Protein AF-A0A7X9KLZ2-F1 (afdb_monomer_lite)

Secondary structure (DSSP, 8-state):
--------TTPPPHHHHHHHHHHHHTEEEEEEETTEEEEEEEETTEEEEEEEEE-----SSTTSS-------GGG-PEEEEEEEEEE---TT---EEEEEEE-TTSTT--TTS--TTTTEEEEEESHHHHHHH--HHHHHHHHT-SS-EEEEE-SSEEEEEEEEEE-TTSSSTHHHH-GGG--SSSPPPTTTHHHHHHHHHHHHHHHHHHHHT-

pLDDT: mean 78.81, std 19.25, range [30.98, 98.25]

Structure (mmCIF, N/CA/C/O backbone):
data_AF-A0A7X9KLZ2-F1
#
_entry.id   AF-A0A7X9KLZ2-F1
#
loop_
_atom_site.group_PDB
_atom_site.id
_atom_site.type_symbol
_atom_site.label_atom_id
_atom_site.label_alt_id
_atom_site.label_comp_id
_atom_site.label_asym_id
_atom_site.label_entity_id
_atom_site.label_seq_id
_atom_site.pdbx_PDB_ins_code
_atom_site.Cartn_x
_atom_site.Cartn_y
_atom_site.Cartn_z
_atom_site.occupancy
_atom_site.B_iso_or_equiv
_atom_site.auth_seq_id
_atom_site.auth_comp_id
_atom_site.auth_asym_id
_atom_site.auth_atom_id
_atom_site.pdbx_PDB_model_num
ATOM 1 N N . MET A 1 1 ? 20.178 7.809 -40.490 1.00 31.25 1 MET A N 1
ATOM 2 C CA . MET A 1 1 ? 21.011 7.207 -39.428 1.00 31.25 1 MET A CA 1
ATOM 3 C C . MET A 1 1 ? 20.278 7.396 -38.112 1.00 31.25 1 MET A C 1
ATOM 5 O O . MET A 1 1 ? 20.292 8.473 -37.532 1.00 31.25 1 MET A O 1
ATOM 9 N N . THR A 1 2 ? 19.491 6.392 -37.752 1.00 31.45 2 THR A N 1
ATOM 10 C CA . THR A 1 2 ? 18.581 6.370 -36.605 1.00 31.45 2 THR A CA 1
ATOM 11 C C . THR A 1 2 ? 19.418 6.047 -35.373 1.00 31.45 2 THR A C 1
ATOM 13 O O . THR A 1 2 ? 20.039 4.988 -35.336 1.00 31.45 2 THR A O 1
ATOM 16 N N . MET A 1 3 ? 19.513 6.960 -34.402 1.00 30.98 3 MET A N 1
ATOM 17 C CA . MET A 1 3 ? 20.180 6.648 -33.135 1.00 30.98 3 MET A CA 1
ATOM 18 C C . MET A 1 3 ? 19.409 5.517 -32.462 1.00 30.98 3 MET A C 1
ATOM 20 O O . MET A 1 3 ? 18.230 5.671 -32.138 1.00 30.98 3 MET A O 1
ATOM 24 N N . ALA A 1 4 ? 20.079 4.378 -32.319 1.00 31.98 4 ALA A N 1
ATOM 25 C CA . ALA A 1 4 ? 19.578 3.205 -31.638 1.00 31.98 4 ALA A CA 1
ATOM 26 C C . ALA A 1 4 ? 19.151 3.593 -30.216 1.00 31.98 4 ALA A C 1
ATOM 28 O O . ALA A 1 4 ? 19.946 4.134 -29.441 1.00 31.98 4 ALA A O 1
ATOM 29 N N . ARG A 1 5 ? 17.879 3.334 -29.889 1.00 38.47 5 ARG A N 1
ATOM 30 C CA . ARG A 1 5 ? 17.457 3.162 -28.500 1.00 38.47 5 ARG A CA 1
ATOM 31 C C . ARG A 1 5 ? 18.376 2.087 -27.926 1.00 38.47 5 ARG A C 1
ATOM 33 O O . ARG A 1 5 ? 18.514 1.035 -28.533 1.00 38.47 5 ARG A O 1
ATOM 40 N N . LYS A 1 6 ? 19.044 2.376 -26.811 1.00 38.81 6 LYS A N 1
ATOM 41 C CA . LYS A 1 6 ? 19.648 1.327 -25.992 1.00 38.81 6 LYS A CA 1
ATOM 42 C C . LYS A 1 6 ? 18.490 0.404 -25.625 1.00 38.81 6 LYS A C 1
ATOM 44 O O . LYS A 1 6 ? 17.540 0.874 -24.999 1.00 38.81 6 LYS A O 1
ATOM 49 N N . ASP A 1 7 ? 18.507 -0.814 -26.139 1.00 40.59 7 ASP A N 1
ATOM 50 C CA . ASP A 1 7 ? 17.478 -1.798 -25.858 1.00 40.59 7 ASP A CA 1
ATOM 51 C C . ASP A 1 7 ? 17.402 -1.984 -24.333 1.00 40.59 7 ASP A C 1
ATOM 53 O O . ASP A 1 7 ? 18.411 -2.189 -23.659 1.00 40.59 7 ASP A O 1
ATOM 57 N N . ASN A 1 8 ? 16.206 -1.772 -23.776 1.00 51.41 8 ASN A N 1
ATOM 58 C CA . ASN A 1 8 ? 15.886 -2.088 -22.388 1.00 51.41 8 ASN A CA 1
ATOM 59 C C . ASN A 1 8 ? 15.825 -3.614 -22.301 1.00 51.41 8 ASN A C 1
ATOM 61 O O . ASN A 1 8 ? 14.755 -4.189 -22.501 1.00 51.41 8 ASN A O 1
ATOM 65 N N . ASP A 1 9 ? 16.972 -4.260 -22.107 1.00 51.78 9 ASP A N 1
ATOM 66 C CA . ASP A 1 9 ? 17.118 -5.716 -22.069 1.00 51.78 9 ASP A CA 1
ATOM 67 C C . ASP A 1 9 ? 16.134 -6.359 -21.061 1.00 51.78 9 ASP A C 1
ATOM 69 O O . ASP A 1 9 ? 16.418 -6.477 -19.872 1.00 51.78 9 ASP A O 1
ATOM 73 N N . GLY A 1 10 ? 14.954 -6.778 -21.532 1.00 59.94 10 GLY A N 1
ATOM 74 C CA . GLY A 1 10 ? 14.018 -7.646 -20.805 1.00 59.94 10 GLY A CA 1
ATOM 75 C C . GLY A 1 10 ? 13.050 -6.996 -19.805 1.00 59.94 10 GLY A C 1
ATOM 76 O O . GLY A 1 10 ? 12.293 -7.727 -19.167 1.00 59.94 10 GLY A O 1
ATOM 77 N N . GLU A 1 11 ? 13.015 -5.670 -19.652 1.00 69.38 11 GLU A N 1
ATOM 78 C CA . GLU A 1 11 ? 12.070 -5.015 -18.729 1.00 69.38 11 GLU A CA 1
ATOM 79 C C . GLU A 1 11 ? 10.642 -4.952 -19.315 1.00 69.38 11 GLU A C 1
ATOM 81 O O . GLU A 1 11 ? 10.451 -4.400 -20.405 1.00 69.38 11 GLU A O 1
ATOM 86 N N . PRO A 1 12 ? 9.612 -5.478 -18.620 1.00 74.62 12 PRO A N 1
ATOM 87 C CA . PRO A 1 12 ? 8.239 -5.402 -19.099 1.00 74.62 12 PRO A CA 1
ATOM 88 C C . PRO A 1 12 ? 7.719 -3.963 -19.007 1.00 74.62 12 PRO A C 1
ATOM 90 O O . PRO A 1 12 ? 8.021 -3.225 -18.067 1.00 74.62 12 PRO A O 1
ATOM 93 N N . THR A 1 13 ? 6.869 -3.569 -19.954 1.00 76.94 13 THR A N 1
ATOM 94 C CA . THR A 1 13 ? 6.067 -2.344 -19.810 1.00 76.94 13 THR A CA 1
ATOM 95 C C . TH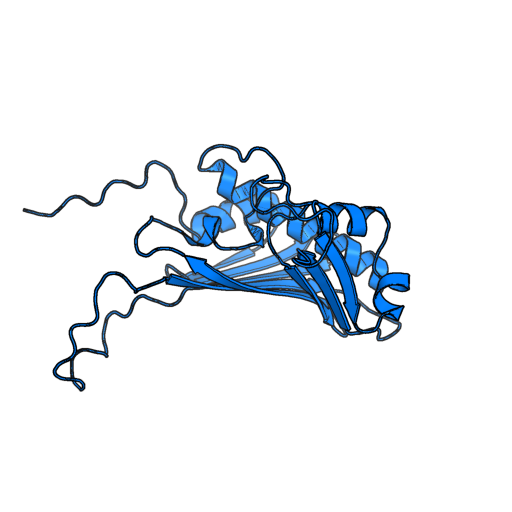R A 1 13 ? 5.166 -2.431 -18.577 1.00 76.94 13 THR A C 1
ATOM 97 O O . THR A 1 13 ? 4.866 -3.518 -18.080 1.00 76.94 13 THR A O 1
ATOM 100 N N . LEU A 1 14 ? 4.672 -1.282 -18.112 1.00 78.94 14 LEU A N 1
ATOM 101 C CA . LEU A 1 14 ? 3.737 -1.206 -16.992 1.00 78.94 14 LEU A CA 1
ATOM 102 C C . LEU A 1 14 ? 2.524 -2.135 -17.181 1.00 78.94 14 LEU A C 1
ATOM 104 O O . LEU A 1 14 ? 2.193 -2.918 -16.293 1.00 78.94 14 LEU A O 1
ATOM 108 N N . ALA A 1 15 ? 1.901 -2.076 -18.358 1.00 80.31 15 ALA A N 1
ATOM 109 C CA . ALA A 1 15 ? 0.754 -2.908 -18.696 1.00 80.31 15 ALA A CA 1
ATOM 110 C C . ALA A 1 15 ? 1.119 -4.399 -18.738 1.00 80.31 15 ALA A C 1
ATOM 112 O O . ALA A 1 15 ? 0.374 -5.219 -18.215 1.00 80.31 15 ALA A O 1
ATOM 113 N N . GLN A 1 16 ? 2.288 -4.765 -19.278 1.00 83.19 16 GLN A N 1
ATOM 114 C CA . GLN A 1 16 ? 2.755 -6.158 -19.290 1.00 83.19 16 GLN A CA 1
ATOM 115 C C . GLN A 1 16 ? 3.034 -6.692 -17.880 1.00 83.19 16 GLN A C 1
ATOM 117 O O . GLN A 1 16 ? 2.626 -7.809 -17.561 1.00 83.19 16 GLN A O 1
ATOM 122 N N . ALA A 1 17 ? 3.696 -5.905 -17.026 1.00 83.81 17 ALA A N 1
ATOM 123 C CA . ALA A 1 17 ? 3.949 -6.261 -15.632 1.00 83.81 17 ALA A CA 1
ATOM 124 C C . ALA A 1 17 ? 2.638 -6.531 -14.885 1.00 83.81 17 ALA A C 1
ATOM 126 O O . ALA A 1 17 ? 2.477 -7.575 -14.248 1.00 83.81 17 ALA A O 1
ATOM 127 N N . TRP A 1 18 ? 1.669 -5.628 -15.031 1.00 87.38 18 TRP A N 1
ATOM 128 C CA . TRP A 1 18 ? 0.374 -5.784 -14.388 1.00 87.38 18 TRP A CA 1
ATOM 129 C C . TRP A 1 18 ? -0.490 -6.864 -15.012 1.00 87.38 18 TRP A C 1
ATOM 131 O O . TRP A 1 18 ? -1.166 -7.551 -14.265 1.00 87.38 18 TRP A O 1
ATOM 141 N N . ALA A 1 19 ? -0.434 -7.101 -16.322 1.00 87.81 19 ALA A N 1
ATOM 142 C CA . ALA A 1 19 ? -1.117 -8.233 -16.946 1.00 87.81 19 ALA A CA 1
ATOM 143 C C . ALA A 1 19 ? -0.612 -9.573 -16.380 1.00 87.81 19 ALA A C 1
ATOM 145 O O . ALA A 1 19 ? -1.411 -10.459 -16.071 1.00 87.81 19 ALA A O 1
ATOM 146 N N . MET A 1 20 ? 0.704 -9.704 -16.164 1.00 87.31 20 MET A N 1
ATOM 147 C CA . MET A 1 20 ? 1.288 -10.876 -15.500 1.00 87.31 20 MET A CA 1
ATOM 148 C C . MET A 1 20 ? 0.837 -10.998 -14.037 1.00 87.31 20 MET A C 1
ATOM 150 O O . MET A 1 20 ? 0.477 -12.093 -13.599 1.00 87.31 20 MET A O 1
ATOM 154 N N . LEU A 1 21 ? 0.826 -9.892 -13.282 1.00 87.50 21 LEU A N 1
ATOM 155 C CA . LEU A 1 21 ? 0.303 -9.861 -11.909 1.00 87.50 21 LEU A CA 1
ATOM 156 C C . LEU A 1 21 ? -1.187 -10.195 -11.855 1.00 87.50 21 LEU A C 1
ATOM 158 O O . LEU A 1 21 ? -1.606 -10.964 -10.997 1.00 87.50 21 LEU A O 1
ATOM 162 N N . GLY A 1 22 ? -1.976 -9.666 -12.785 1.00 87.88 22 GLY A N 1
ATOM 163 C CA . GLY A 1 22 ? -3.413 -9.873 -12.863 1.00 87.88 22 GLY A CA 1
ATOM 164 C C . GLY A 1 22 ? -3.765 -11.334 -13.083 1.00 87.88 22 GLY A C 1
ATOM 165 O O . GLY A 1 22 ? -4.605 -11.861 -12.361 1.00 87.88 22 GLY A O 1
ATOM 166 N N . GLY A 1 23 ? -3.036 -12.034 -13.957 1.00 87.12 23 GLY A N 1
ATOM 167 C CA . GLY A 1 23 ? -3.187 -13.483 -14.116 1.00 87.12 23 GLY A CA 1
ATOM 168 C C . GLY A 1 23 ? -2.880 -14.285 -12.842 1.00 87.12 23 GLY A C 1
ATOM 169 O O . GLY A 1 23 ? -3.524 -15.300 -12.595 1.00 87.12 23 GLY A O 1
ATOM 170 N N . ARG A 1 24 ? -1.931 -13.830 -12.009 1.00 87.88 24 ARG A N 1
ATOM 171 C CA . ARG A 1 24 ? -1.564 -14.497 -10.742 1.00 87.88 24 ARG A CA 1
ATOM 172 C C . ARG A 1 24 ? -2.521 -14.184 -9.595 1.00 87.88 24 ARG A C 1
ATOM 174 O O . ARG A 1 24 ? -2.799 -15.058 -8.783 1.00 87.88 24 ARG A O 1
ATOM 181 N N . LEU A 1 25 ? -2.981 -12.939 -9.516 1.00 90.38 25 LEU A N 1
ATOM 182 C CA . LEU A 1 25 ? -3.793 -12.418 -8.415 1.00 90.38 25 LEU A CA 1
ATOM 183 C C . LEU A 1 25 ? -5.300 -12.442 -8.710 1.00 90.38 25 LEU A C 1
ATOM 185 O O . LEU A 1 25 ? -6.094 -12.125 -7.830 1.00 90.38 25 LEU A O 1
ATOM 189 N N . GLY A 1 26 ? -5.705 -12.785 -9.935 1.00 91.31 26 GLY A N 1
ATOM 190 C CA . GLY A 1 26 ? -7.100 -12.705 -10.370 1.00 91.31 26 GLY A CA 1
ATOM 191 C C . GLY A 1 26 ? -7.594 -11.268 -10.571 1.00 91.31 26 GLY A C 1
ATOM 192 O O . GLY A 1 26 ? -8.776 -10.997 -10.368 1.00 91.31 26 GLY A O 1
ATOM 193 N N . LEU A 1 27 ? -6.705 -10.339 -10.944 1.00 93.56 27 LEU A N 1
ATOM 194 C CA . LEU A 1 27 ? -7.069 -8.951 -11.247 1.00 93.56 27 LEU A CA 1
ATOM 195 C C . LEU A 1 27 ? -7.318 -8.772 -12.747 1.00 93.56 27 LEU A C 1
ATOM 197 O O . LEU A 1 27 ? -6.551 -9.247 -13.586 1.00 93.56 27 LEU A O 1
ATOM 201 N N . VAL A 1 28 ? -8.361 -8.018 -13.074 1.00 95.50 28 VAL A N 1
ATOM 202 C CA . VAL A 1 28 ? -8.615 -7.487 -14.413 1.00 95.50 28 VAL A CA 1
ATOM 203 C C . VAL A 1 28 ? -7.755 -6.247 -14.605 1.00 95.50 28 VAL A C 1
ATOM 205 O O . VAL A 1 28 ? -7.751 -5.360 -13.754 1.00 95.50 28 VAL A O 1
ATOM 208 N N . VAL A 1 29 ? -7.028 -6.180 -15.719 1.00 92.94 29 VAL A N 1
ATOM 209 C CA . VAL A 1 29 ? -6.097 -5.088 -16.026 1.00 92.94 29 VAL A CA 1
ATOM 210 C C . VAL A 1 29 ? -6.580 -4.334 -17.256 1.00 92.94 29 VAL A C 1
ATOM 212 O O . VAL A 1 29 ? -6.746 -4.911 -18.327 1.00 92.94 29 VAL A O 1
ATOM 215 N N . GLU A 1 30 ? -6.779 -3.035 -17.090 1.00 91.94 30 GLU A N 1
ATOM 216 C CA . GLU A 1 30 ? -7.147 -2.075 -18.121 1.00 91.94 30 GLU A CA 1
ATOM 217 C C . GLU A 1 30 ? -5.939 -1.185 -18.427 1.00 91.94 30 GLU A C 1
ATOM 219 O O . GLU A 1 30 ? -5.505 -0.382 -17.596 1.00 91.94 30 GLU A O 1
ATOM 224 N N . GLU A 1 31 ? -5.389 -1.304 -19.633 1.00 87.56 31 GLU A N 1
ATOM 225 C CA . GLU A 1 31 ? -4.404 -0.350 -20.137 1.00 87.56 31 GLU A CA 1
ATOM 226 C C . GLU A 1 31 ? -5.127 0.913 -20.629 1.00 87.56 31 GLU A C 1
ATOM 228 O O . GLU A 1 31 ? -5.965 0.853 -21.529 1.00 87.56 31 GLU A O 1
ATOM 233 N N . ARG A 1 32 ? -4.813 2.067 -20.030 1.00 82.44 32 ARG A N 1
ATOM 234 C CA . ARG A 1 32 ? -5.389 3.382 -20.380 1.00 82.44 32 ARG A CA 1
ATOM 235 C C . ARG A 1 32 ? -4.445 4.218 -21.250 1.00 82.44 32 ARG A C 1
ATOM 237 O O . ARG A 1 32 ? -4.840 5.239 -21.808 1.00 82.44 32 ARG A O 1
ATOM 244 N N . GLY A 1 33 ? -3.193 3.781 -21.367 1.00 77.19 33 GLY A N 1
ATOM 245 C CA . GLY A 1 33 ? -2.158 4.332 -22.230 1.00 77.19 33 GLY A CA 1
ATOM 246 C C . GLY A 1 33 ? -0.775 3.832 -21.813 1.00 77.19 33 GLY A C 1
ATOM 247 O O . GLY A 1 33 ? -0.621 3.175 -20.790 1.00 77.19 33 GLY A O 1
ATOM 248 N N . GLU A 1 34 ? 0.263 4.222 -22.554 1.00 76.25 34 GLU A N 1
ATOM 249 C CA . GLU A 1 34 ? 1.646 3.752 -22.329 1.00 76.25 34 GLU A CA 1
ATOM 250 C C . GLU A 1 34 ? 2.163 4.004 -20.894 1.00 76.25 34 GLU A C 1
ATOM 252 O O . GLU A 1 34 ? 3.035 3.293 -20.396 1.00 76.25 34 GLU A O 1
ATOM 257 N N . ARG A 1 35 ? 1.625 5.026 -20.215 1.00 79.19 35 ARG A N 1
ATOM 258 C CA . ARG A 1 35 ? 1.988 5.430 -18.847 1.00 79.19 35 ARG A CA 1
ATOM 259 C C . ARG A 1 35 ? 0.788 5.445 -17.899 1.00 79.19 35 ARG A C 1
ATOM 261 O O . ARG A 1 35 ? 0.843 6.128 -16.884 1.00 79.19 35 ARG A O 1
ATOM 268 N N . SER A 1 36 ? -0.303 4.761 -18.240 1.00 84.75 36 SER A N 1
ATOM 269 C CA . SER A 1 36 ? -1.496 4.719 -17.396 1.00 84.75 36 SER A CA 1
ATOM 270 C C . SER A 1 36 ? -2.156 3.348 -17.432 1.00 84.75 36 SER A C 1
ATOM 272 O O . SER A 1 36 ? -2.409 2.789 -18.502 1.00 84.75 36 SER A O 1
ATOM 274 N N . MET A 1 37 ? -2.453 2.803 -16.258 1.00 89.94 37 MET A N 1
ATOM 275 C CA . MET A 1 37 ? -3.186 1.549 -16.130 1.00 89.94 37 MET A CA 1
ATOM 276 C C . MET A 1 37 ? -4.092 1.559 -14.908 1.00 89.94 37 MET A C 1
ATOM 278 O O . MET A 1 37 ? -3.888 2.318 -13.958 1.00 89.94 37 MET A O 1
ATOM 282 N N . ARG A 1 38 ? -5.077 0.666 -14.942 1.00 91.44 38 ARG A N 1
ATOM 283 C CA . ARG A 1 38 ? -5.867 0.281 -13.782 1.00 91.44 38 ARG A CA 1
ATOM 284 C C . ARG A 1 38 ? -5.909 -1.232 -13.667 1.00 91.44 38 ARG A C 1
ATOM 286 O O . ARG A 1 38 ? -6.175 -1.909 -14.651 1.00 91.44 38 ARG A O 1
ATOM 293 N N . ALA A 1 39 ? -5.694 -1.766 -12.476 1.00 93.25 39 ALA A N 1
ATOM 294 C CA . ALA A 1 39 ? -6.019 -3.146 -12.147 1.00 93.25 39 ALA A CA 1
ATOM 295 C C . ALA A 1 39 ? -7.118 -3.176 -11.088 1.00 93.25 39 ALA A C 1
ATOM 297 O O . ALA A 1 39 ? -7.102 -2.372 -10.160 1.00 93.25 39 ALA A O 1
ATOM 298 N N . HIS A 1 40 ? -8.075 -4.087 -11.209 1.00 96.62 40 HIS A N 1
ATOM 299 C CA . HIS A 1 40 ? -9.120 -4.255 -10.207 1.00 96.62 40 HIS A CA 1
ATOM 300 C C . HIS A 1 40 ? -9.585 -5.707 -10.106 1.00 96.62 40 HIS A C 1
ATOM 302 O O . HIS A 1 40 ? -9.515 -6.467 -11.067 1.00 96.62 40 HIS A O 1
ATOM 308 N N . GLY A 1 41 ? -10.068 -6.107 -8.936 1.00 96.25 41 GLY A N 1
ATOM 309 C CA . GLY A 1 41 ? -10.574 -7.458 -8.710 1.00 96.25 41 GLY A CA 1
ATOM 310 C C . GLY A 1 41 ? -10.862 -7.717 -7.241 1.00 96.25 41 GLY A C 1
ATOM 311 O O . GLY A 1 41 ? -10.944 -6.780 -6.449 1.00 96.25 41 GLY A O 1
ATOM 312 N N . ASN A 1 42 ? -11.017 -8.990 -6.883 1.00 96.62 42 ASN A N 1
ATOM 313 C CA . ASN A 1 42 ? -11.256 -9.403 -5.504 1.00 96.62 42 ASN A CA 1
ATOM 314 C C . ASN A 1 42 ? -10.093 -10.253 -4.997 1.00 96.62 42 ASN A C 1
ATOM 316 O O . ASN A 1 42 ? -9.810 -11.307 -5.560 1.00 96.62 42 ASN A O 1
ATOM 320 N N . ILE A 1 43 ? -9.460 -9.825 -3.907 1.00 94.88 43 ILE A N 1
ATOM 321 C CA . ILE A 1 43 ? -8.381 -10.556 -3.233 1.00 94.88 43 ILE A CA 1
ATOM 322 C C . ILE A 1 43 ? -8.787 -10.721 -1.773 1.00 94.88 43 ILE A C 1
ATOM 324 O O . ILE A 1 43 ? -9.225 -9.764 -1.143 1.00 94.88 43 ILE A O 1
ATOM 328 N N . ARG A 1 44 ? -8.712 -11.950 -1.242 1.00 93.81 44 ARG A N 1
ATOM 329 C CA . ARG A 1 44 ? -9.157 -12.280 0.131 1.00 93.81 44 ARG A CA 1
ATOM 330 C C . ARG A 1 44 ? -10.595 -11.812 0.443 1.00 93.81 44 ARG A C 1
ATOM 332 O O . ARG A 1 44 ? -10.906 -11.445 1.567 1.00 93.81 44 ARG A O 1
ATOM 339 N N . GLY A 1 45 ? -11.476 -11.810 -0.562 1.00 93.69 45 GLY A N 1
ATOM 340 C CA . GLY A 1 45 ? -12.862 -11.337 -0.428 1.00 93.69 45 GLY A CA 1
ATOM 341 C C . GLY A 1 45 ? -13.029 -9.812 -0.407 1.00 93.69 45 GLY A C 1
ATOM 342 O O . GLY A 1 45 ? -14.144 -9.335 -0.216 1.00 93.69 45 GLY A O 1
ATOM 343 N N . ARG A 1 46 ? -11.954 -9.045 -0.626 1.00 95.69 46 ARG A N 1
ATOM 344 C CA . ARG A 1 46 ? -11.953 -7.579 -0.633 1.00 95.69 46 ARG A CA 1
ATOM 345 C C . ARG A 1 46 ? -11.793 -7.051 -2.048 1.00 95.69 46 ARG A C 1
ATOM 347 O O . ARG A 1 46 ? -10.974 -7.562 -2.812 1.00 95.69 46 ARG A O 1
ATOM 354 N N . VAL A 1 47 ? -12.534 -5.993 -2.369 1.00 96.88 47 VAL A N 1
ATOM 355 C CA . VAL A 1 47 ? -12.340 -5.254 -3.620 1.00 96.88 47 VAL A CA 1
ATOM 356 C C . VAL A 1 47 ? -10.978 -4.571 -3.562 1.00 96.88 47 VAL A C 1
ATOM 358 O O . VAL A 1 47 ? -10.720 -3.785 -2.652 1.00 96.88 47 VAL A O 1
ATOM 361 N N . VAL A 1 48 ? -10.121 -4.857 -4.535 1.00 97.25 48 VAL A N 1
ATOM 362 C CA . VAL A 1 48 ? -8.813 -4.224 -4.708 1.00 97.25 48 VAL A CA 1
ATOM 363 C C . VAL A 1 48 ? -8.836 -3.418 -5.994 1.00 97.25 48 VAL A C 1
ATOM 365 O O . VAL A 1 48 ? -9.298 -3.907 -7.024 1.00 97.25 48 VAL A O 1
ATOM 368 N N . THR A 1 49 ? -8.346 -2.183 -5.943 1.00 96.06 49 THR A N 1
ATOM 369 C CA . THR A 1 49 ? -8.100 -1.348 -7.123 1.00 96.06 49 THR A CA 1
ATOM 370 C C . THR A 1 49 ? -6.696 -0.770 -7.048 1.00 96.06 49 THR A C 1
ATOM 372 O O . THR A 1 49 ? -6.264 -0.311 -5.997 1.00 96.06 49 THR A O 1
ATOM 375 N N . VAL A 1 50 ? -5.992 -0.794 -8.172 1.00 93.31 50 VAL A N 1
ATOM 376 C CA . VAL A 1 50 ? -4.691 -0.163 -8.356 1.00 93.31 50 VAL A CA 1
ATOM 377 C C . VAL A 1 50 ? -4.787 0.740 -9.565 1.00 93.31 50 VAL A C 1
ATOM 379 O O . VAL A 1 50 ? -5.131 0.271 -10.645 1.00 93.31 50 VAL A O 1
ATOM 382 N N . GLU A 1 51 ? -4.488 2.017 -9.392 1.00 91.75 51 GLU A N 1
ATOM 383 C CA . GLU A 1 51 ? -4.429 2.996 -10.470 1.00 91.75 51 GLU A CA 1
ATOM 384 C C . GLU A 1 51 ? -3.045 3.618 -10.507 1.00 91.75 51 GLU A C 1
ATOM 386 O O . GLU A 1 51 ? -2.452 3.945 -9.477 1.00 91.75 51 GLU A O 1
ATOM 391 N N . ILE A 1 52 ? -2.501 3.715 -11.711 1.00 88.31 52 ILE A N 1
ATOM 392 C CA . ILE A 1 52 ? -1.136 4.157 -11.927 1.00 88.31 52 ILE A CA 1
ATOM 393 C C . ILE A 1 52 ? -1.131 5.102 -13.104 1.00 88.31 52 ILE A C 1
ATOM 395 O O . ILE A 1 52 ? -1.578 4.729 -14.187 1.00 88.31 52 ILE A O 1
ATOM 399 N N . GLU A 1 53 ? -0.562 6.286 -12.909 1.00 86.88 53 GLU A N 1
ATOM 400 C CA . GLU A 1 53 ? -0.482 7.315 -13.938 1.00 86.88 53 GLU A CA 1
ATOM 401 C C . GLU A 1 53 ? 0.881 8.007 -13.914 1.00 86.88 53 GLU A C 1
ATOM 403 O O . GLU A 1 53 ? 1.389 8.404 -12.869 1.00 86.88 53 GLU A O 1
ATOM 408 N N . GLY A 1 54 ? 1.509 8.147 -15.075 1.00 79.38 54 GLY A N 1
ATOM 409 C CA . GLY A 1 54 ? 2.746 8.896 -15.250 1.00 79.38 54 GLY A CA 1
ATOM 410 C C . GLY A 1 54 ? 2.519 10.150 -16.072 1.00 79.38 54 GLY A C 1
ATOM 411 O O . GLY A 1 54 ? 1.912 10.079 -17.141 1.00 79.38 54 GLY A O 1
ATOM 412 N N . ASP A 1 55 ? 3.116 11.268 -15.654 1.00 71.81 55 ASP A N 1
ATOM 413 C CA . ASP A 1 55 ? 3.141 12.484 -16.465 1.00 71.81 55 ASP A CA 1
ATOM 414 C C . ASP A 1 55 ? 3.810 12.168 -17.805 1.00 71.81 55 ASP A C 1
ATOM 416 O O . ASP A 1 55 ? 4.971 11.743 -17.872 1.00 71.81 55 ASP A O 1
ATOM 420 N N . ALA A 1 56 ? 3.084 12.381 -18.901 1.00 54.06 56 ALA A N 1
ATOM 421 C CA . ALA A 1 56 ? 3.684 12.341 -20.219 1.00 54.06 56 ALA A CA 1
ATOM 422 C C . ALA A 1 56 ? 4.728 13.464 -20.302 1.00 54.06 56 ALA A C 1
ATOM 424 O O . ALA A 1 56 ? 4.405 14.644 -20.145 1.00 54.06 56 ALA A O 1
ATOM 425 N N . VAL A 1 57 ? 5.988 13.126 -20.598 1.00 50.66 57 VAL A N 1
ATOM 426 C CA . VAL A 1 57 ? 6.974 14.134 -21.006 1.00 50.66 57 VAL A CA 1
ATOM 427 C C . VAL A 1 57 ? 6.448 14.751 -22.301 1.00 50.66 57 VAL A C 1
ATOM 429 O O . VAL A 1 57 ? 6.520 14.136 -23.363 1.00 50.66 57 VAL A O 1
ATOM 432 N N . GLY A 1 58 ? 5.847 15.936 -22.177 1.00 40.91 58 GLY A N 1
ATOM 433 C CA . GLY A 1 58 ? 4.974 16.535 -23.177 1.00 40.91 58 GLY A CA 1
ATOM 434 C C . GLY A 1 58 ? 5.459 16.383 -24.617 1.00 40.91 58 GLY A C 1
ATOM 435 O O . GLY A 1 58 ? 6.482 16.944 -25.016 1.00 40.91 58 GLY A O 1
ATOM 436 N N . LYS A 1 59 ? 4.659 15.690 -25.426 1.00 41.44 59 LYS A N 1
ATOM 437 C CA . LYS A 1 59 ? 4.597 15.918 -26.867 1.00 41.44 59 LYS A CA 1
ATOM 438 C C . LYS A 1 59 ? 3.338 16.740 -27.126 1.00 41.44 59 LYS A C 1
ATOM 440 O O . LYS A 1 59 ? 2.243 16.220 -26.981 1.00 41.44 59 LYS A O 1
ATOM 445 N N . GLY A 1 60 ? 3.488 18.012 -27.506 1.00 37.56 60 GLY A N 1
ATOM 446 C CA . GLY A 1 60 ? 2.476 18.629 -28.375 1.00 37.56 60 GLY A CA 1
ATOM 447 C C . GLY A 1 60 ? 2.061 20.083 -28.163 1.00 37.56 60 GLY A C 1
ATOM 448 O O . GLY A 1 60 ? 1.657 20.674 -29.152 1.00 37.56 60 GLY A O 1
ATOM 449 N N . PHE A 1 61 ? 2.175 20.705 -26.980 1.00 35.78 61 PHE A N 1
ATOM 450 C CA . PHE A 1 61 ? 1.578 22.053 -26.798 1.00 35.78 61 PHE A CA 1
ATOM 451 C C . PHE A 1 61 ? 2.525 23.162 -26.312 1.00 35.78 61 PHE A C 1
ATOM 453 O O . PHE A 1 61 ? 2.208 24.342 -26.403 1.00 35.78 61 PHE A O 1
ATOM 460 N N . ALA A 1 62 ? 3.742 22.821 -25.881 1.00 34.50 62 ALA A N 1
ATOM 461 C CA . ALA A 1 62 ? 4.706 23.798 -25.359 1.00 34.50 62 ALA A CA 1
ATOM 462 C C . ALA A 1 62 ? 5.574 24.488 -26.436 1.00 34.50 62 ALA A C 1
ATOM 464 O O . ALA A 1 62 ? 6.583 25.098 -26.095 1.00 34.50 62 ALA A O 1
ATOM 465 N N . ARG A 1 63 ? 5.238 24.381 -27.733 1.00 35.88 63 ARG A N 1
ATOM 466 C CA . ARG A 1 63 ? 6.073 24.945 -28.815 1.00 35.88 63 ARG A CA 1
ATOM 467 C C . ARG A 1 63 ? 5.526 26.217 -29.469 1.00 35.88 63 ARG A C 1
ATOM 469 O O . ARG A 1 63 ? 6.229 26.767 -30.305 1.00 35.88 63 ARG A O 1
ATOM 476 N N . PHE A 1 64 ? 4.337 26.706 -29.096 1.00 35.56 64 PHE A N 1
ATOM 477 C CA . PHE A 1 64 ? 3.748 27.869 -29.780 1.00 35.56 64 PHE A CA 1
ATOM 478 C C . PHE A 1 64 ? 3.666 29.171 -28.963 1.00 35.56 64 PHE A C 1
ATOM 480 O O . PHE A 1 64 ? 3.471 30.216 -29.568 1.00 35.56 64 PHE A O 1
ATOM 487 N N . LEU A 1 65 ? 3.856 29.173 -27.633 1.00 33.44 65 LEU A N 1
ATOM 488 C CA . LEU A 1 65 ? 3.608 30.395 -26.835 1.00 33.44 65 LEU A CA 1
ATOM 489 C C . LEU A 1 65 ? 4.737 30.910 -25.939 1.00 33.44 65 LEU A C 1
ATOM 491 O O . LEU A 1 65 ? 4.608 32.013 -25.422 1.00 33.44 65 LEU A O 1
ATOM 495 N N . PHE A 1 66 ? 5.861 30.210 -25.787 1.00 33.94 66 PHE A N 1
ATOM 496 C CA . PHE A 1 66 ? 6.951 30.723 -24.949 1.00 33.94 66 PHE A CA 1
ATOM 497 C C . PHE A 1 66 ? 8.284 30.659 -25.677 1.00 33.94 66 PHE A C 1
ATOM 499 O O . PHE A 1 66 ? 8.989 29.650 -25.690 1.00 33.94 66 PHE A O 1
ATOM 506 N N . GLY A 1 67 ? 8.598 31.784 -26.317 1.00 33.97 67 GLY A N 1
ATOM 507 C 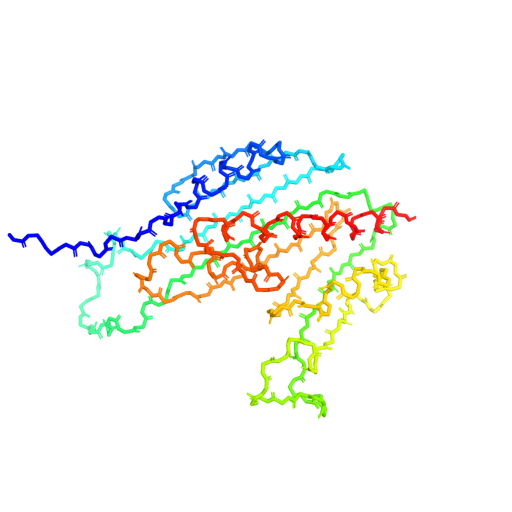CA . GLY A 1 67 ? 9.947 32.107 -26.731 1.00 33.97 67 GLY A CA 1
ATOM 508 C C . GLY A 1 67 ? 10.880 32.178 -25.523 1.00 33.97 67 GLY A C 1
ATOM 509 O O . GLY A 1 67 ? 10.518 32.664 -24.458 1.00 33.97 67 GLY A O 1
ATOM 510 N N . VAL A 1 68 ? 12.099 31.699 -25.754 1.00 41.81 68 VAL A N 1
ATOM 511 C CA . VAL A 1 68 ? 13.316 32.048 -25.016 1.00 41.81 68 VAL A CA 1
ATOM 512 C C . VAL A 1 68 ? 13.261 31.787 -23.507 1.00 41.81 68 VAL A C 1
ATOM 514 O O . VAL A 1 68 ? 13.272 32.690 -22.686 1.00 41.81 68 VAL A O 1
ATOM 517 N N . ASN A 1 69 ? 13.32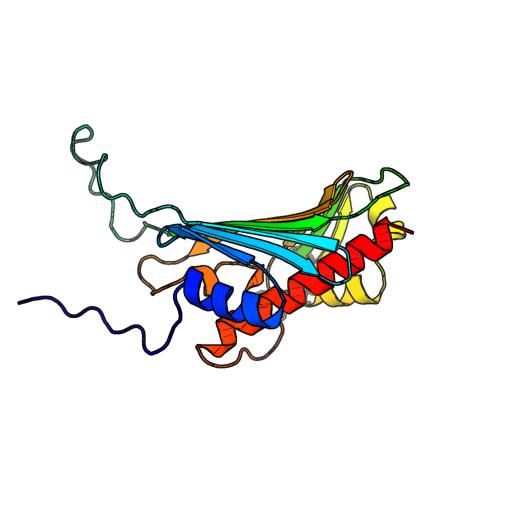6 30.511 -23.142 1.00 32.22 69 ASN A N 1
ATOM 518 C CA . ASN A 1 69 ? 14.253 30.080 -22.102 1.00 32.22 69 ASN A CA 1
ATOM 519 C C . ASN A 1 69 ? 14.696 28.660 -22.439 1.00 32.22 69 ASN A C 1
ATOM 521 O O . ASN A 1 69 ? 13.880 27.757 -22.613 1.00 32.22 69 ASN A O 1
ATOM 525 N N . THR A 1 70 ? 16.002 28.472 -22.583 1.00 36.50 70 THR A N 1
ATOM 526 C CA . THR A 1 70 ? 16.652 27.165 -22.653 1.00 36.50 70 THR A CA 1
ATOM 527 C C . THR A 1 70 ? 16.292 26.374 -21.399 1.00 36.50 70 THR A C 1
ATOM 529 O O . THR A 1 70 ? 16.972 26.461 -20.379 1.00 36.50 70 THR A O 1
ATOM 532 N N . ILE A 1 71 ? 15.200 25.608 -21.465 1.00 43.44 71 ILE A N 1
ATOM 533 C CA . ILE A 1 71 ? 14.876 24.585 -20.475 1.00 43.44 71 ILE A CA 1
ATOM 534 C C . ILE A 1 71 ? 16.001 23.563 -20.579 1.00 43.44 71 ILE A C 1
ATOM 536 O O . ILE A 1 71 ? 16.022 22.723 -21.478 1.00 43.44 71 ILE A O 1
ATOM 540 N N . SER A 1 72 ? 16.975 23.704 -19.683 1.00 37.50 72 SER A N 1
ATOM 541 C CA . SER A 1 72 ? 18.025 22.730 -19.429 1.00 37.50 72 SER A CA 1
ATOM 542 C C . SER A 1 72 ? 17.408 21.330 -19.423 1.00 37.50 72 SER A C 1
ATOM 544 O O . SER A 1 72 ? 16.587 20.991 -18.568 1.00 37.50 72 SER A O 1
ATOM 546 N N . SER A 1 73 ? 17.800 20.511 -20.398 1.00 46.59 73 SER A N 1
ATOM 547 C CA . SER A 1 73 ? 17.363 19.120 -20.551 1.00 46.59 73 SER A CA 1
ATOM 548 C C . SER A 1 73 ? 17.717 18.236 -19.346 1.00 46.59 73 SER A C 1
ATOM 550 O O . SER A 1 73 ? 17.233 17.111 -19.266 1.00 46.59 73 SER A O 1
ATOM 552 N N . ARG A 1 74 ? 18.512 18.739 -18.387 1.00 40.81 74 ARG A N 1
ATOM 553 C CA . ARG A 1 74 ? 18.952 18.023 -17.180 1.00 40.81 74 ARG A CA 1
ATOM 554 C C . ARG A 1 74 ? 17.908 17.916 -16.060 1.00 40.81 74 ARG A C 1
ATOM 556 O O . ARG A 1 74 ? 18.108 17.095 -15.176 1.00 40.81 74 ARG A O 1
ATOM 563 N N . ASN A 1 75 ? 16.799 18.666 -16.095 1.00 47.22 75 ASN A N 1
ATOM 564 C CA . ASN A 1 75 ? 15.823 18.707 -14.984 1.00 47.22 75 ASN A CA 1
ATOM 565 C C . ASN A 1 75 ? 14.429 18.127 -15.293 1.00 47.22 75 ASN A C 1
ATOM 567 O O . ASN A 1 75 ? 13.496 18.328 -14.517 1.00 47.22 75 ASN A O 1
ATOM 571 N N . ARG A 1 76 ? 14.246 17.388 -16.392 1.00 60.44 76 ARG A N 1
ATOM 572 C CA . ARG A 1 76 ? 12.951 16.753 -16.703 1.00 60.44 76 ARG A CA 1
ATOM 573 C C . ARG A 1 76 ? 12.741 15.467 -15.893 1.00 60.44 76 ARG A C 1
ATOM 575 O O . ARG A 1 76 ? 12.759 14.390 -16.466 1.00 60.44 76 ARG A O 1
ATOM 582 N N . ARG A 1 77 ? 12.571 15.553 -14.570 1.00 69.25 77 ARG A N 1
ATOM 583 C CA . ARG A 1 77 ? 12.160 14.378 -13.778 1.00 69.25 77 ARG A CA 1
ATOM 584 C C . ARG A 1 77 ? 10.795 13.883 -14.258 1.00 69.25 77 ARG A C 1
ATOM 586 O O . ARG A 1 77 ? 9.891 14.688 -14.476 1.00 69.25 77 ARG A O 1
ATOM 593 N N . GLU A 1 78 ? 10.662 12.577 -14.424 1.00 73.25 78 GLU A N 1
ATOM 594 C CA . GLU A 1 78 ? 9.386 11.934 -14.721 1.00 73.25 78 GLU A CA 1
ATOM 595 C C . GLU A 1 78 ? 8.584 11.817 -13.431 1.00 73.25 78 GLU A C 1
ATOM 597 O O . GLU A 1 78 ? 9.109 11.318 -12.438 1.00 73.25 78 GLU A O 1
ATOM 602 N N . LYS A 1 79 ? 7.334 12.282 -13.425 1.00 79.06 79 LYS A N 1
ATOM 603 C CA . LYS A 1 79 ? 6.451 12.153 -12.265 1.00 79.06 79 LYS A CA 1
ATOM 604 C C . LYS A 1 79 ? 5.501 10.990 -12.456 1.00 79.06 79 LYS A C 1
ATOM 606 O O . LYS A 1 79 ? 5.069 10.718 -13.578 1.00 79.06 79 LYS A O 1
ATOM 611 N N . TRP A 1 80 ? 5.178 10.345 -11.350 1.00 81.88 80 TRP A N 1
ATOM 612 C CA . TRP A 1 80 ? 4.252 9.237 -11.323 1.00 81.88 80 TRP A CA 1
ATOM 613 C C . TRP A 1 80 ? 3.355 9.301 -10.100 1.00 81.88 80 TRP A C 1
ATOM 615 O O . TRP A 1 80 ? 3.771 9.763 -9.040 1.00 81.88 80 TRP A O 1
ATOM 625 N N . HIS A 1 81 ? 2.140 8.811 -10.266 1.00 86.75 81 HIS A N 1
ATOM 626 C CA . HIS A 1 81 ? 1.091 8.737 -9.272 1.00 86.75 81 HIS A CA 1
ATOM 627 C C . HIS A 1 81 ? 0.607 7.295 -9.174 1.00 86.75 81 HIS A C 1
ATOM 629 O O . HIS A 1 81 ? 0.505 6.587 -10.175 1.00 86.75 81 HIS A O 1
ATOM 635 N N . THR A 1 82 ? 0.403 6.845 -7.944 1.00 88.12 82 THR A N 1
ATOM 636 C CA . THR A 1 82 ? 0.025 5.478 -7.600 1.00 88.12 82 THR A CA 1
ATOM 637 C C . THR A 1 82 ? -1.073 5.547 -6.569 1.00 88.12 82 THR A C 1
ATOM 639 O O . THR A 1 82 ? -0.858 6.127 -5.508 1.00 88.12 82 THR A O 1
ATOM 642 N N . VAL A 1 83 ? -2.194 4.900 -6.844 1.00 92.69 83 VAL A N 1
ATOM 643 C CA . VAL A 1 83 ? -3.267 4.720 -5.876 1.00 92.69 83 VAL A CA 1
ATOM 644 C C . VAL A 1 83 ? -3.526 3.229 -5.739 1.00 92.69 83 VAL A C 1
ATOM 646 O O . VAL A 1 83 ? -3.896 2.576 -6.709 1.00 92.69 83 VAL A O 1
ATOM 649 N N . LEU A 1 84 ? -3.316 2.675 -4.549 1.00 95.25 84 LEU A N 1
ATO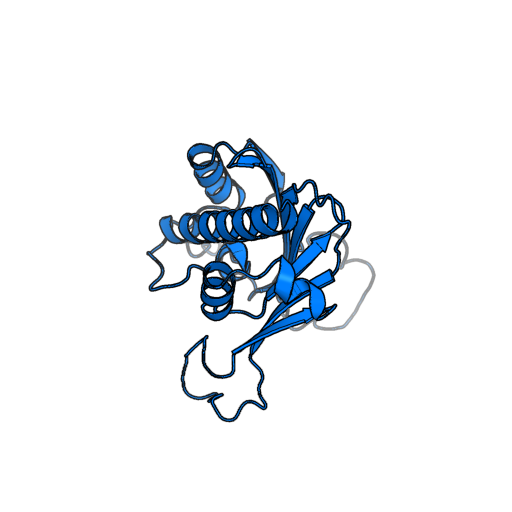M 650 C CA . LEU A 1 84 ? -3.709 1.307 -4.212 1.00 95.25 84 LEU A CA 1
ATOM 651 C C . LEU A 1 84 ? -4.796 1.381 -3.146 1.00 95.25 84 LEU A C 1
ATOM 653 O O . LEU A 1 84 ? -4.580 1.940 -2.076 1.00 95.25 84 LEU A O 1
ATOM 657 N N . THR A 1 85 ? -5.950 0.790 -3.428 1.00 97.50 85 THR A N 1
ATOM 658 C CA . THR A 1 85 ? -7.124 0.804 -2.559 1.00 97.50 85 THR A CA 1
ATOM 659 C C . THR A 1 85 ? -7.596 -0.619 -2.291 1.00 97.50 85 THR A C 1
ATOM 661 O O . THR A 1 85 ? -7.755 -1.408 -3.222 1.00 97.50 85 THR A O 1
ATOM 664 N N . VAL A 1 86 ? -7.863 -0.933 -1.024 1.00 98.25 86 VAL A N 1
ATOM 665 C CA . VAL A 1 86 ? -8.463 -2.194 -0.572 1.00 98.25 86 VAL A CA 1
ATOM 666 C C . VAL A 1 86 ? -9.726 -1.883 0.223 1.00 98.25 86 VAL A C 1
ATOM 668 O O . VAL A 1 86 ? -9.680 -1.109 1.173 1.00 98.25 86 VAL A O 1
ATOM 671 N N . GLY A 1 87 ? -10.856 -2.475 -0.157 1.00 97.12 87 GLY A N 1
ATOM 672 C CA . GLY A 1 87 ? -12.142 -2.251 0.502 1.00 97.12 87 GLY A CA 1
ATOM 673 C C . GLY A 1 87 ? -12.200 -2.810 1.928 1.00 97.12 87 GLY A C 1
ATOM 674 O O . GLY A 1 87 ? -11.693 -3.903 2.205 1.00 97.12 87 GLY A O 1
ATOM 675 N N . CYS A 1 88 ? -12.871 -2.080 2.816 1.00 95.50 88 CYS A N 1
ATOM 676 C CA . CYS A 1 88 ? -13.209 -2.502 4.175 1.00 95.50 88 CYS A CA 1
ATOM 677 C C . CYS A 1 88 ? -14.633 -2.063 4.553 1.00 95.50 88 CYS A C 1
ATOM 679 O O . CYS A 1 88 ? -15.214 -1.183 3.918 1.00 95.50 88 CYS A O 1
ATOM 681 N N . ALA A 1 89 ? -15.215 -2.717 5.555 1.00 94.88 89 ALA A N 1
ATOM 682 C CA . ALA A 1 89 ? -16.528 -2.385 6.097 1.00 94.88 89 ALA A CA 1
ATOM 683 C C . ALA A 1 89 ? -16.458 -1.253 7.134 1.00 94.88 89 ALA A C 1
ATOM 685 O O . ALA A 1 89 ? -17.396 -0.464 7.211 1.00 94.88 89 ALA A O 1
ATOM 686 N N . ASN A 1 90 ? -15.367 -1.186 7.913 1.00 93.94 90 ASN A N 1
ATOM 687 C CA . ASN A 1 90 ? -15.107 -0.171 8.944 1.00 93.94 90 ASN A CA 1
ATOM 688 C C . ASN A 1 90 ? -16.343 0.148 9.816 1.00 93.94 90 ASN A C 1
ATOM 690 O O . ASN A 1 90 ? -16.817 1.289 9.852 1.00 93.94 90 ASN A O 1
ATOM 694 N N . PRO A 1 91 ? -16.895 -0.847 10.538 1.00 94.19 91 PRO A N 1
ATOM 695 C CA . PRO A 1 91 ? -18.159 -0.698 11.264 1.00 94.19 91 PRO A CA 1
ATOM 696 C C . PRO A 1 91 ? -18.104 0.359 12.377 1.00 94.19 91 PRO A C 1
ATOM 698 O O . PRO A 1 91 ? -19.138 0.875 12.798 1.00 94.19 91 PRO A O 1
ATOM 701 N N . HIS A 1 92 ? -16.902 0.695 12.847 1.00 90.56 92 HIS A N 1
ATOM 702 C CA . HIS A 1 92 ? -16.670 1.675 13.907 1.00 90.56 92 HIS A CA 1
ATOM 703 C C . HIS A 1 92 ? -16.454 3.100 13.386 1.00 90.56 92 HIS A C 1
ATOM 705 O O . HIS A 1 92 ? -16.336 4.023 14.191 1.00 90.56 92 HIS A O 1
ATOM 711 N N . GLY A 1 93 ? -16.373 3.285 12.064 1.00 91.19 93 GLY A N 1
ATOM 712 C CA . GLY A 1 93 ? -16.171 4.586 11.429 1.00 91.19 93 GLY A CA 1
ATOM 713 C C . GLY A 1 93 ? -14.834 5.248 11.771 1.00 91.19 93 GLY A C 1
ATOM 714 O O . GLY A 1 93 ? -14.752 6.475 11.770 1.00 91.19 93 GLY A O 1
ATOM 715 N N . ILE A 1 94 ? -13.795 4.470 12.097 1.00 89.94 94 ILE A N 1
ATOM 716 C CA . ILE A 1 94 ? -12.486 5.033 12.436 1.00 89.94 94 ILE A CA 1
ATOM 717 C C . ILE A 1 94 ? -11.753 5.447 11.160 1.00 89.94 94 ILE A C 1
ATOM 719 O O . ILE A 1 94 ? -11.613 4.659 10.229 1.00 89.94 94 ILE A O 1
ATOM 723 N N . THR A 1 95 ? -11.287 6.690 11.096 1.00 95.12 95 THR A N 1
ATOM 724 C CA . THR A 1 95 ? -10.585 7.226 9.924 1.00 95.12 95 THR A CA 1
ATOM 725 C C . THR A 1 95 ? -9.338 7.974 10.343 1.00 95.12 95 THR A C 1
ATOM 727 O O . THR A 1 95 ? -9.291 8.529 11.440 1.00 95.12 95 THR A O 1
ATOM 730 N N . GLY A 1 96 ? -8.352 8.036 9.458 1.00 95.94 96 GLY A N 1
ATOM 731 C CA . GLY A 1 96 ? -7.105 8.734 9.725 1.00 95.94 96 GLY A CA 1
ATOM 732 C C . GLY A 1 96 ? -5.989 8.273 8.805 1.00 95.94 96 GLY A C 1
ATOM 733 O O . GLY A 1 96 ? -6.243 7.779 7.703 1.00 95.94 96 GLY A O 1
ATOM 734 N N . ALA A 1 97 ? -4.752 8.413 9.257 1.00 97.00 97 ALA A N 1
ATOM 735 C CA . ALA A 1 97 ? -3.586 7.950 8.527 1.00 97.00 97 ALA A CA 1
ATOM 736 C C . ALA A 1 97 ? -2.593 7.223 9.435 1.00 97.00 97 ALA A C 1
ATOM 738 O O . ALA A 1 97 ? -2.442 7.544 10.611 1.00 97.00 97 ALA A O 1
ATOM 739 N N . ILE A 1 98 ? -1.899 6.250 8.857 1.00 96.56 98 ILE A N 1
ATOM 740 C CA . ILE A 1 98 ? -0.757 5.551 9.433 1.00 96.56 98 ILE A CA 1
ATOM 741 C C . ILE A 1 98 ? 0.452 5.934 8.589 1.00 96.56 98 ILE A C 1
ATOM 743 O O . ILE A 1 98 ? 0.481 5.686 7.386 1.00 96.56 98 ILE A O 1
ATOM 747 N N . GLN A 1 99 ? 1.453 6.534 9.214 1.00 95.56 99 GLN A N 1
ATOM 748 C CA . GLN A 1 99 ? 2.693 6.934 8.570 1.00 95.56 99 GLN A CA 1
ATOM 749 C C . GLN A 1 99 ? 3.826 6.032 9.045 1.00 95.56 99 GLN A C 1
ATOM 751 O O . GLN A 1 99 ? 4.064 5.934 10.244 1.00 95.56 99 GLN A O 1
ATOM 756 N N . SER A 1 100 ? 4.552 5.420 8.113 1.00 93.50 100 SER A N 1
ATOM 757 C CA . SER A 1 100 ? 5.869 4.834 8.364 1.00 93.50 100 SER A CA 1
ATOM 758 C C . SER A 1 100 ? 6.909 5.729 7.714 1.00 93.50 100 SER A C 1
ATOM 760 O O . SER A 1 100 ? 6.959 5.808 6.487 1.00 93.50 100 SER A O 1
ATOM 762 N N . ALA A 1 101 ? 7.719 6.416 8.515 1.00 92.00 101 ALA A N 1
ATOM 763 C CA . ALA A 1 101 ? 8.714 7.345 7.994 1.00 92.00 101 ALA A CA 1
ATOM 764 C C . ALA A 1 101 ? 10.002 7.342 8.812 1.00 92.00 101 ALA A C 1
ATOM 766 O O . ALA A 1 101 ? 9.991 7.059 10.014 1.00 92.00 101 ALA A O 1
ATOM 767 N N . VAL A 1 102 ? 11.109 7.677 8.154 1.00 88.81 102 VAL A N 1
ATOM 768 C CA . VAL A 1 102 ? 12.387 7.925 8.823 1.00 88.81 102 VAL A CA 1
ATOM 769 C C . VAL A 1 102 ? 12.338 9.261 9.566 1.00 88.81 102 VAL A C 1
ATOM 771 O O . VAL A 1 102 ? 12.079 10.314 8.989 1.00 88.81 102 VAL A O 1
ATOM 774 N N . ASP A 1 103 ? 12.627 9.222 10.861 1.00 87.38 103 ASP A N 1
ATOM 775 C CA . ASP A 1 103 ? 12.846 10.387 11.703 1.00 87.38 103 ASP A CA 1
ATOM 776 C C . ASP A 1 103 ? 14.340 10.733 11.716 1.00 87.38 103 ASP A C 1
ATOM 778 O O . ASP A 1 103 ? 15.163 10.075 12.351 1.00 87.38 103 ASP A O 1
ATOM 782 N N . VAL A 1 104 ? 14.694 11.799 10.999 1.00 85.19 104 VAL A N 1
ATOM 783 C CA . VAL A 1 104 ? 16.076 12.298 10.895 1.00 85.19 104 VAL A CA 1
ATOM 784 C C . VAL A 1 104 ? 16.629 12.847 12.214 1.00 85.19 104 VAL A C 1
ATOM 786 O O . VAL A 1 104 ? 17.823 13.132 12.306 1.00 85.19 104 VAL A O 1
ATOM 789 N N . HIS A 1 105 ? 15.774 13.036 13.221 1.00 86.44 105 HIS A N 1
ATOM 790 C CA . HIS A 1 105 ? 16.168 13.457 14.561 1.00 86.44 105 HIS A CA 1
ATOM 791 C C . HIS A 1 105 ? 16.321 12.282 15.533 1.00 86.44 105 HIS A C 1
ATOM 793 O O . HIS A 1 105 ? 16.745 12.495 16.671 1.00 86.44 105 HIS A O 1
ATOM 799 N N . ASP A 1 106 ? 16.014 11.055 15.107 1.00 85.94 106 ASP A N 1
ATOM 800 C CA . ASP A 1 106 ? 16.222 9.862 15.918 1.00 85.94 106 ASP A CA 1
ATOM 801 C C . ASP A 1 106 ? 17.730 9.595 16.103 1.00 85.94 106 ASP A C 1
ATOM 803 O O . ASP A 1 106 ? 18.467 9.536 15.116 1.00 85.94 106 ASP A O 1
ATOM 807 N N . PRO A 1 107 ? 18.232 9.407 17.339 1.00 86.00 107 PRO A N 1
ATOM 808 C CA . PRO A 1 107 ? 19.645 9.111 17.583 1.00 86.00 107 PRO A CA 1
ATOM 809 C C . PRO A 1 107 ? 20.162 7.840 16.893 1.00 86.00 107 PRO A C 1
ATOM 811 O O . PRO A 1 107 ? 21.370 7.711 16.692 1.00 86.00 107 PRO A O 1
ATOM 814 N N . ALA A 1 108 ? 19.281 6.893 16.557 1.00 85.75 108 ALA A N 1
ATOM 815 C CA . ALA A 1 108 ? 19.633 5.687 15.812 1.00 85.75 108 ALA A CA 1
ATOM 816 C C . ALA A 1 108 ? 19.764 5.934 14.299 1.00 85.75 108 ALA A C 1
ATOM 818 O O . ALA A 1 108 ? 20.274 5.069 13.582 1.00 85.75 108 ALA A O 1
ATOM 819 N N . TRP A 1 109 ? 19.310 7.085 13.791 1.00 83.38 109 TRP A N 1
ATOM 820 C CA . TRP A 1 109 ? 19.430 7.426 12.380 1.00 83.38 109 TRP A CA 1
ATOM 821 C C . TRP A 1 109 ? 20.884 7.745 12.009 1.00 83.38 109 TRP A C 1
ATOM 823 O O . TRP A 1 109 ? 21.534 8.609 12.599 1.00 83.38 109 TRP A O 1
ATOM 833 N N . ASN A 1 110 ? 21.395 7.061 10.983 1.00 81.44 110 ASN A N 1
ATOM 834 C CA . ASN A 1 110 ? 22.741 7.272 10.462 1.00 81.44 110 ASN A CA 1
ATOM 835 C C . ASN A 1 110 ? 22.702 7.403 8.930 1.00 81.44 110 ASN A C 1
ATOM 837 O O . ASN A 1 110 ? 22.490 6.404 8.243 1.00 81.44 110 ASN A O 1
ATOM 841 N N . PRO A 1 111 ? 22.988 8.587 8.357 1.00 78.75 111 PRO A N 1
ATOM 842 C CA . PRO A 1 111 ? 22.929 8.797 6.909 1.00 78.75 111 PRO A CA 1
ATOM 843 C C . PRO A 1 111 ? 24.001 8.029 6.121 1.00 78.75 111 PRO A C 1
ATOM 845 O O . PRO A 1 111 ? 23.961 8.013 4.892 1.00 78.75 111 PRO A O 1
ATOM 848 N N . ARG A 1 112 ? 24.997 7.439 6.795 1.00 82.44 112 ARG A N 1
ATOM 849 C CA . ARG A 1 112 ? 26.085 6.678 6.159 1.00 82.44 112 ARG A CA 1
ATOM 850 C C . ARG A 1 112 ? 25.801 5.183 6.063 1.00 82.44 112 ARG A C 1
ATOM 852 O O . ARG A 1 112 ? 26.536 4.482 5.374 1.00 82.44 112 ARG A O 1
ATOM 859 N N . GLU A 1 113 ? 24.768 4.699 6.743 1.00 76.31 113 GLU A N 1
ATOM 860 C CA . GLU A 1 113 ? 24.412 3.286 6.791 1.00 76.31 113 GLU A CA 1
ATOM 861 C C . GLU A 1 113 ? 23.028 3.092 6.182 1.00 76.31 113 GLU A C 1
ATOM 863 O O . GLU A 1 113 ? 22.036 3.636 6.663 1.00 76.31 113 GLU A O 1
ATOM 868 N N . TYR A 1 114 ? 22.950 2.299 5.113 1.00 66.50 114 TYR A N 1
ATOM 869 C CA . TYR A 1 114 ? 21.665 1.941 4.530 1.00 66.50 114 TYR A CA 1
ATOM 870 C C . TYR A 1 114 ? 20.993 0.871 5.398 1.00 66.50 114 TYR A C 1
ATOM 872 O O . TYR A 1 114 ? 21.209 -0.326 5.212 1.00 66.50 114 TYR A O 1
ATOM 880 N N . ASN A 1 115 ? 20.194 1.315 6.368 1.00 73.94 115 ASN A N 1
ATOM 881 C CA . ASN A 1 115 ? 19.278 0.465 7.116 1.00 73.94 115 ASN A CA 1
ATOM 882 C C . ASN A 1 115 ? 17.896 1.136 7.167 1.00 73.94 115 ASN A C 1
ATOM 884 O O . ASN A 1 115 ? 17.742 2.127 7.881 1.00 73.94 115 ASN A O 1
ATOM 888 N N . PRO A 1 116 ? 16.885 0.601 6.460 1.00 68.31 116 PRO A N 1
ATOM 889 C CA . PRO A 1 116 ? 15.560 1.215 6.396 1.00 68.31 116 PRO A CA 1
ATOM 890 C C . PRO A 1 116 ? 14.838 1.258 7.749 1.00 68.31 116 PRO A C 1
ATOM 892 O O . PRO A 1 116 ? 13.906 2.042 7.904 1.00 68.31 116 PRO A O 1
ATOM 895 N N . ARG A 1 117 ? 15.270 0.455 8.735 1.00 81.38 117 ARG A N 1
ATOM 896 C CA . ARG A 1 117 ? 14.712 0.445 10.096 1.00 81.38 117 ARG A CA 1
ATOM 897 C C . ARG A 1 117 ? 15.318 1.517 11.002 1.00 81.38 117 ARG A C 1
ATOM 899 O O . ARG A 1 117 ? 14.694 1.888 11.993 1.00 81.38 117 ARG A O 1
ATOM 906 N N . ASN A 1 118 ? 16.531 1.987 10.712 1.00 83.25 118 ASN A N 1
ATOM 907 C CA . ASN A 1 118 ? 17.246 2.896 11.605 1.00 83.25 118 ASN A CA 1
ATOM 908 C C . ASN A 1 118 ? 16.586 4.277 11.607 1.00 83.25 118 ASN A C 1
ATOM 910 O O . ASN A 1 118 ? 16.526 4.950 10.580 1.00 83.25 118 ASN A O 1
ATOM 914 N N . GLY A 1 119 ? 16.095 4.685 12.778 1.00 82.06 119 GLY A N 1
ATOM 915 C CA . GLY A 1 119 ? 15.350 5.929 12.954 1.00 82.06 119 GLY A CA 1
ATOM 916 C C . GLY A 1 119 ? 13.957 5.926 12.325 1.00 82.06 119 GLY A C 1
ATOM 917 O O . GLY A 1 119 ? 13.330 6.975 12.255 1.00 82.06 119 GLY A O 1
ATOM 918 N N . ARG A 1 120 ? 13.442 4.784 11.849 1.00 90.81 120 ARG A N 1
ATOM 919 C CA . ARG A 1 120 ? 12.077 4.696 11.317 1.00 90.81 120 ARG A CA 1
ATOM 920 C C . ARG A 1 120 ? 11.069 4.596 12.449 1.00 90.81 120 ARG A C 1
ATOM 922 O O . ARG A 1 120 ? 11.262 3.843 13.394 1.00 90.81 120 ARG A O 1
ATOM 929 N N . ASN A 1 121 ? 9.966 5.319 12.311 1.00 92.00 121 ASN A N 1
ATOM 930 C CA . ASN A 1 121 ? 8.859 5.291 13.250 1.00 92.00 121 ASN A CA 1
ATOM 931 C C . ASN A 1 121 ? 7.540 5.075 12.506 1.00 92.00 121 ASN A C 1
ATOM 933 O O . ASN A 1 121 ? 7.295 5.694 11.469 1.00 92.00 121 ASN A O 1
ATOM 937 N N . VAL A 1 122 ? 6.675 4.231 13.072 1.00 93.94 122 VAL A N 1
ATOM 938 C CA . VAL A 1 122 ? 5.280 4.100 12.638 1.00 93.94 122 VAL A CA 1
ATOM 939 C C . VAL A 1 122 ? 4.403 4.905 13.588 1.00 93.94 122 VAL A C 1
ATOM 941 O O . VAL A 1 122 ? 4.380 4.646 14.792 1.00 93.94 122 VAL A O 1
ATOM 944 N N . ARG A 1 123 ? 3.703 5.902 13.051 1.00 94.06 123 ARG A N 1
ATOM 945 C CA . ARG A 1 123 ? 2.823 6.818 13.786 1.00 94.06 123 ARG A CA 1
ATOM 946 C C . ARG A 1 123 ? 1.430 6.779 13.175 1.00 94.06 123 ARG A C 1
ATOM 948 O O . ARG A 1 123 ? 1.284 6.461 11.998 1.00 94.06 123 ARG A O 1
ATOM 955 N N . SER A 1 124 ? 0.412 7.121 13.954 1.00 95.69 124 SER A N 1
ATOM 956 C CA . SER A 1 124 ? -0.944 7.285 13.437 1.00 95.69 124 SER A CA 1
ATOM 957 C C . SER A 1 124 ? -1.546 8.619 13.852 1.00 95.69 124 SER A C 1
ATOM 959 O O . SER A 1 124 ? -1.230 9.141 14.921 1.00 95.69 124 SER A O 1
ATOM 961 N N . ASP A 1 125 ? -2.436 9.133 13.013 1.00 93.88 125 ASP A N 1
ATOM 962 C CA . ASP A 1 125 ? -3.260 10.305 13.289 1.00 93.88 125 ASP A CA 1
ATOM 963 C C . ASP A 1 125 ? -4.722 9.980 12.924 1.00 93.88 125 ASP A C 1
ATOM 965 O O . ASP A 1 125 ? -5.001 9.749 11.744 1.00 93.88 125 ASP A O 1
ATOM 969 N N . PRO A 1 126 ? -5.644 9.880 13.900 1.00 94.06 126 PRO A N 1
ATOM 970 C CA . PRO A 1 126 ? -5.425 10.121 15.328 1.00 94.06 126 PRO A CA 1
ATOM 971 C C . PRO A 1 126 ? -4.589 9.005 16.007 1.00 94.06 126 PRO A C 1
ATOM 973 O O . PRO A 1 126 ? -4.511 7.887 15.484 1.00 94.06 126 PRO A O 1
ATOM 976 N N . PRO A 1 127 ? -3.952 9.248 17.171 1.00 91.56 127 PRO A N 1
ATOM 977 C CA . PRO A 1 127 ? -3.150 8.235 17.873 1.00 91.56 127 PRO A CA 1
ATOM 978 C C . PRO A 1 127 ? -3.931 6.963 18.235 1.00 91.56 127 PRO A C 1
ATOM 980 O O . PRO A 1 127 ? -3.381 5.863 18.240 1.00 91.56 127 PRO A O 1
ATOM 983 N N . GLU A 1 128 ? -5.233 7.086 18.494 1.00 88.44 128 GLU A N 1
ATOM 984 C CA . GLU A 1 128 ? -6.108 5.958 18.817 1.00 88.44 128 GLU A CA 1
ATOM 985 C C . GLU A 1 128 ? -6.300 4.995 17.632 1.00 88.44 128 GLU A C 1
ATOM 987 O O . GLU A 1 128 ? -6.685 3.842 17.842 1.00 88.44 128 GLU A O 1
ATOM 992 N N . LEU A 1 129 ? -5.999 5.432 16.399 1.00 92.25 129 LEU A N 1
ATOM 993 C CA . LEU A 1 129 ? -6.038 4.593 15.199 1.00 92.25 129 LEU A CA 1
ATOM 994 C C . LEU A 1 129 ? -5.044 3.431 15.291 1.00 92.25 129 LEU A C 1
ATOM 996 O O . LEU A 1 129 ? -5.408 2.299 14.970 1.00 92.25 129 LEU A O 1
ATOM 1000 N N . ALA A 1 130 ? -3.823 3.678 15.778 1.00 88.88 130 ALA A N 1
ATOM 1001 C CA . ALA A 1 130 ? -2.802 2.645 15.938 1.00 88.88 130 ALA A CA 1
ATOM 1002 C C . ALA A 1 130 ? -3.301 1.488 16.809 1.00 88.88 130 ALA A C 1
ATOM 1004 O O . ALA A 1 130 ? -3.162 0.331 16.427 1.00 88.88 130 ALA A O 1
ATOM 1005 N N . ASN A 1 131 ? -3.963 1.794 17.928 1.00 87.12 131 ASN A N 1
ATOM 1006 C CA . ASN A 1 131 ? -4.458 0.780 18.863 1.00 87.12 131 ASN A CA 1
ATOM 1007 C C . ASN A 1 131 ? -5.515 -0.150 18.253 1.00 87.12 131 ASN A C 1
ATOM 1009 O O . ASN A 1 131 ? -5.722 -1.249 18.764 1.00 87.12 131 ASN A O 1
ATOM 1013 N N . ARG A 1 132 ? -6.206 0.290 17.195 1.00 85.62 132 ARG A N 1
ATOM 1014 C CA . ARG A 1 132 ? -7.218 -0.519 16.506 1.00 85.62 132 ARG A CA 1
ATOM 1015 C C . ARG A 1 132 ? -6.671 -1.243 15.286 1.00 85.62 132 ARG A C 1
ATOM 1017 O O . ARG A 1 132 ? -7.023 -2.392 15.055 1.00 85.62 132 ARG A O 1
ATOM 1024 N N . VAL A 1 133 ? -5.844 -0.563 14.498 1.00 90.38 133 VAL A N 1
ATOM 1025 C CA . VAL A 1 133 ? -5.502 -1.008 13.141 1.00 90.38 133 VAL A CA 1
ATOM 1026 C C . VAL A 1 133 ? -4.110 -1.633 13.065 1.00 90.38 133 VAL A C 1
ATOM 1028 O O . VAL A 1 133 ? -3.874 -2.502 12.228 1.00 90.38 133 VAL A O 1
ATOM 1031 N N . LEU A 1 134 ? -3.182 -1.235 13.941 1.00 92.94 134 LEU A N 1
ATOM 1032 C CA . LEU A 1 134 ? -1.824 -1.769 13.936 1.00 92.94 134 LEU A CA 1
ATOM 1033 C C . LEU A 1 134 ? -1.716 -3.001 14.831 1.00 92.94 134 LEU A C 1
ATOM 1035 O O . LEU A 1 134 ? -1.622 -2.922 16.053 1.00 92.94 134 LEU A O 1
ATOM 1039 N N . THR A 1 135 ? -1.650 -4.161 14.18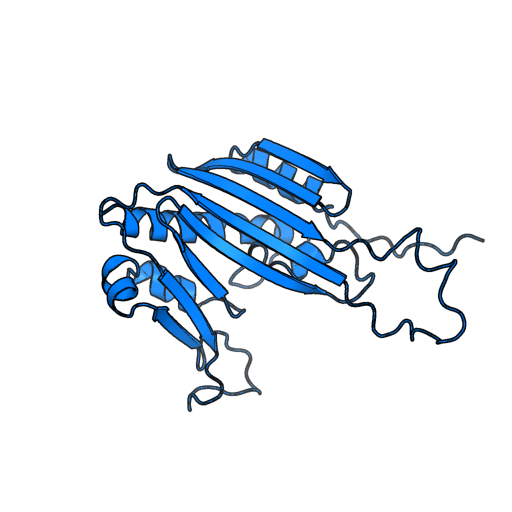9 1.00 91.81 135 THR A N 1
ATOM 1040 C CA . THR A 1 135 ? -1.158 -5.391 14.815 1.00 91.81 135 THR A CA 1
ATOM 1041 C C . THR A 1 135 ? 0.371 -5.378 14.894 1.00 91.81 135 THR A C 1
ATOM 1043 O O . THR A 1 135 ? 1.031 -4.660 14.135 1.00 91.81 135 THR A O 1
ATOM 1046 N N . ALA A 1 136 ? 0.949 -6.218 15.760 1.00 91.81 136 ALA A N 1
ATOM 1047 C CA . ALA A 1 136 ? 2.402 -6.396 15.834 1.00 91.81 136 ALA A CA 1
ATOM 1048 C C . ALA A 1 136 ? 3.007 -6.793 14.474 1.00 91.81 136 ALA A C 1
ATOM 1050 O O . ALA A 1 136 ? 4.051 -6.282 14.086 1.00 91.81 136 ALA A O 1
ATOM 1051 N N . GLU A 1 137 ? 2.319 -7.647 13.713 1.00 92.31 137 GLU A N 1
ATOM 1052 C CA . GLU A 1 137 ? 2.761 -8.080 12.386 1.00 92.31 137 GLU A CA 1
ATOM 1053 C C . GLU A 1 137 ? 2.741 -6.934 11.367 1.00 92.31 137 GLU A C 1
ATOM 1055 O O . GLU A 1 137 ? 3.746 -6.669 10.708 1.00 92.31 137 GLU A O 1
ATOM 1060 N N . THR A 1 138 ? 1.630 -6.200 11.266 1.00 93.88 138 THR A N 1
ATOM 1061 C CA . THR A 1 138 ? 1.528 -5.055 10.345 1.00 93.88 138 THR A CA 1
ATOM 1062 C C . THR A 1 138 ? 2.495 -3.932 10.718 1.00 93.88 138 THR A C 1
ATOM 1064 O O . THR A 1 138 ? 3.049 -3.284 9.833 1.00 93.88 138 THR A O 1
ATOM 1067 N N . TYR A 1 139 ? 2.744 -3.730 12.017 1.00 94.25 139 TYR A N 1
ATOM 1068 C CA . TYR A 1 139 ? 3.746 -2.787 12.508 1.00 94.25 139 TYR A CA 1
ATOM 1069 C C . TYR A 1 139 ? 5.151 -3.195 12.052 1.00 94.25 139 TYR A C 1
ATOM 1071 O O . TYR A 1 139 ? 5.857 -2.390 11.450 1.00 94.25 139 TYR A O 1
ATOM 1079 N N . GLU A 1 140 ? 5.539 -4.459 12.247 1.00 91.94 140 GLU A N 1
ATOM 1080 C CA . GLU A 1 140 ? 6.845 -4.965 11.810 1.00 91.94 140 GLU A CA 1
ATOM 1081 C C . GLU A 1 140 ? 7.036 -4.886 10.292 1.00 91.94 140 GLU A C 1
ATOM 1083 O O . GLU A 1 140 ? 8.110 -4.504 9.815 1.00 91.94 140 GLU A O 1
ATOM 1088 N N . ARG A 1 141 ? 5.984 -5.170 9.515 1.00 91.00 141 ARG A N 1
ATOM 1089 C CA . ARG A 1 141 ? 5.998 -4.996 8.055 1.00 91.00 141 ARG A CA 1
ATOM 1090 C C . ARG A 1 141 ? 6.221 -3.533 7.674 1.00 91.00 141 ARG A C 1
ATOM 1092 O O . ARG A 1 141 ? 7.090 -3.257 6.849 1.00 91.00 141 ARG A O 1
ATOM 1099 N N . LEU A 1 142 ? 5.517 -2.595 8.307 1.00 91.56 142 LEU A N 1
ATOM 1100 C CA . LEU A 1 142 ? 5.691 -1.157 8.076 1.00 91.56 142 LEU A CA 1
ATOM 1101 C C . LEU A 1 142 ? 7.061 -0.638 8.529 1.00 91.56 142 LEU A C 1
ATOM 1103 O O . LEU A 1 142 ? 7.583 0.283 7.910 1.00 91.56 142 LEU A O 1
ATOM 1107 N N . MET A 1 143 ? 7.674 -1.230 9.553 1.00 90.81 143 MET A N 1
ATOM 1108 C CA . MET A 1 143 ? 9.044 -0.907 9.963 1.00 90.81 143 MET A CA 1
ATOM 1109 C C . MET A 1 143 ? 10.093 -1.383 8.952 1.00 90.81 143 MET A C 1
ATOM 1111 O O . MET A 1 143 ? 11.203 -0.864 8.945 1.00 90.81 143 MET A O 1
ATOM 1115 N N . SER A 1 144 ? 9.772 -2.361 8.102 1.00 86.75 144 SER A N 1
ATOM 1116 C CA . SER A 1 144 ? 10.718 -2.913 7.124 1.00 86.75 144 SER A CA 1
ATOM 1117 C C . SER A 1 144 ? 10.806 -2.134 5.811 1.00 86.75 144 SER A C 1
ATOM 1119 O O . SER A 1 144 ? 11.744 -2.367 5.057 1.00 86.75 144 SER A O 1
ATOM 1121 N N . VAL A 1 145 ? 9.864 -1.222 5.544 1.00 85.38 145 VAL A N 1
ATOM 1122 C CA . VAL A 1 145 ? 9.764 -0.519 4.257 1.00 85.38 145 VAL A CA 1
ATOM 1123 C C . VAL A 1 145 ? 10.946 0.415 4.004 1.00 85.38 145 VAL A C 1
ATOM 1125 O O . VAL A 1 145 ? 11.449 1.081 4.908 1.00 85.38 145 VAL A O 1
ATOM 1128 N N . THR A 1 146 ? 11.389 0.468 2.751 1.00 78.69 146 THR A N 1
ATOM 1129 C CA . THR A 1 146 ? 12.535 1.278 2.317 1.00 78.69 146 THR A CA 1
ATOM 1130 C C . THR A 1 146 ? 12.231 2.766 2.254 1.00 78.69 146 THR A C 1
ATOM 1132 O O . THR A 1 146 ? 13.096 3.577 2.580 1.00 78.69 146 THR A O 1
ATOM 1135 N N . ASP A 1 147 ? 11.002 3.116 1.895 1.00 80.19 147 ASP A N 1
ATOM 1136 C CA . ASP A 1 147 ? 10.574 4.483 1.613 1.00 80.19 147 ASP A CA 1
ATOM 1137 C C . ASP A 1 147 ? 9.597 4.984 2.674 1.00 80.19 147 ASP A C 1
ATOM 1139 O O . ASP A 1 147 ? 9.053 4.217 3.469 1.00 80.19 147 ASP A O 1
ATOM 1143 N N . ASP A 1 148 ? 9.395 6.293 2.736 1.00 87.50 148 ASP A N 1
ATOM 1144 C CA . ASP A 1 148 ? 8.366 6.858 3.602 1.00 87.50 148 ASP A CA 1
ATOM 1145 C C . ASP A 1 148 ? 6.991 6.596 2.988 1.00 87.50 148 ASP A C 1
ATOM 1147 O O . ASP A 1 148 ? 6.751 6.864 1.810 1.00 87.50 148 ASP A O 1
ATOM 1151 N N . VAL A 1 149 ? 6.081 6.049 3.788 1.00 90.44 149 VAL A N 1
ATOM 1152 C CA . VAL A 1 149 ? 4.766 5.600 3.329 1.00 90.44 149 VAL A CA 1
ATOM 1153 C C . VAL A 1 149 ? 3.688 6.187 4.219 1.00 90.44 149 VAL A C 1
ATOM 1155 O O . VAL A 1 149 ? 3.787 6.157 5.447 1.00 90.44 149 VAL A O 1
ATOM 1158 N N . LEU A 1 150 ? 2.626 6.672 3.581 1.00 93.88 150 LEU A N 1
ATOM 1159 C CA . LEU A 1 150 ? 1.399 7.103 4.229 1.00 93.88 150 LEU A CA 1
ATOM 1160 C C . LEU A 1 150 ? 0.251 6.199 3.773 1.00 93.88 150 LEU A C 1
ATOM 1162 O O . LEU A 1 150 ? -0.029 6.091 2.580 1.00 93.88 150 LEU A O 1
ATOM 1166 N N . VAL A 1 151 ? -0.397 5.539 4.729 1.00 96.44 151 VAL A N 1
ATOM 1167 C CA . VAL A 1 151 ? -1.572 4.693 4.511 1.00 96.44 151 VAL A CA 1
ATOM 1168 C C . VAL A 1 151 ? -2.784 5.391 5.109 1.00 96.44 151 VAL A C 1
ATOM 1170 O O . VAL A 1 151 ? -2.836 5.644 6.309 1.00 96.44 151 VAL A O 1
ATOM 1173 N N . HIS A 1 152 ? -3.777 5.684 4.287 1.00 97.06 152 HIS A N 1
ATOM 1174 C CA . HIS A 1 152 ? -5.036 6.283 4.700 1.00 97.06 152 HIS A CA 1
ATOM 1175 C C . HIS A 1 152 ? -6.047 5.207 5.087 1.00 97.06 152 HIS A C 1
ATOM 1177 O O . HIS A 1 152 ? -6.286 4.263 4.334 1.00 97.06 152 HIS A O 1
ATOM 1183 N N . VAL A 1 153 ? -6.684 5.390 6.240 1.00 96.69 153 VAL A N 1
ATOM 1184 C CA . VAL A 1 153 ? -7.857 4.627 6.667 1.00 96.69 153 VAL A CA 1
ATOM 1185 C C . VAL A 1 153 ? -9.083 5.489 6.392 1.00 96.69 153 VAL A C 1
ATOM 1187 O O . VAL A 1 153 ? -9.295 6.520 7.033 1.00 96.69 153 VAL A O 1
ATOM 1190 N N . LEU A 1 154 ? -9.859 5.090 5.390 1.00 94.94 154 LEU A N 1
ATOM 1191 C CA . LEU A 1 154 ? -11.050 5.779 4.905 1.00 94.94 154 LEU A CA 1
ATOM 1192 C C . LEU A 1 154 ? -12.321 5.080 5.426 1.00 94.94 154 LEU A C 1
ATOM 1194 O O . LEU A 1 154 ? -12.251 3.955 5.927 1.00 94.94 154 LEU A O 1
ATOM 1198 N N . PRO A 1 155 ? -13.510 5.696 5.280 1.00 95.31 155 PRO A N 1
ATOM 1199 C CA . PRO A 1 155 ? -14.761 5.095 5.746 1.00 95.31 155 PRO A CA 1
ATOM 1200 C C . PRO A 1 155 ? -15.073 3.712 5.162 1.00 95.31 155 PRO A C 1
ATOM 1202 O O . PRO A 1 155 ? -15.803 2.953 5.779 1.00 95.31 155 PRO A O 1
ATOM 1205 N N . THR A 1 156 ? -14.560 3.390 3.974 1.00 95.19 156 THR A N 1
ATOM 1206 C CA . THR A 1 156 ? -14.878 2.143 3.253 1.00 95.19 156 THR A CA 1
ATOM 1207 C C . THR A 1 156 ? -13.657 1.486 2.608 1.00 95.19 156 THR A C 1
ATOM 1209 O O . THR A 1 156 ? -13.795 0.556 1.809 1.00 95.19 156 THR A O 1
ATOM 1212 N N . ALA A 1 157 ? -12.449 1.977 2.901 1.00 96.88 157 ALA A N 1
ATOM 1213 C CA . ALA A 1 157 ? -11.231 1.445 2.305 1.00 96.88 157 ALA A CA 1
ATOM 1214 C C . ALA A 1 157 ? -9.960 1.787 3.090 1.00 96.88 157 ALA A C 1
ATOM 1216 O O . ALA A 1 157 ? -9.901 2.769 3.826 1.00 96.88 157 ALA A O 1
ATOM 1217 N N . ILE A 1 158 ? -8.908 1.017 2.834 1.00 97.06 158 ILE A N 1
ATOM 1218 C CA . ILE A 1 158 ? -7.519 1.357 3.135 1.00 97.06 158 ILE A CA 1
ATOM 1219 C C . ILE A 1 158 ? -6.848 1.777 1.829 1.00 97.06 158 ILE A C 1
ATOM 1221 O O . ILE A 1 158 ? -6.996 1.091 0.816 1.00 97.06 158 ILE A O 1
ATOM 1225 N N . CYS A 1 159 ? -6.137 2.902 1.831 1.00 96.38 159 CYS A N 1
ATOM 1226 C CA . CYS A 1 159 ? -5.589 3.498 0.618 1.00 96.38 159 CYS A CA 1
ATOM 1227 C C . CYS A 1 159 ? -4.133 3.938 0.793 1.00 96.38 159 CYS A C 1
ATOM 1229 O O . CYS A 1 159 ? -3.790 4.569 1.787 1.00 96.38 159 CYS A O 1
ATOM 1231 N N . ILE A 1 160 ? -3.288 3.655 -0.194 1.00 94.19 160 ILE A N 1
ATOM 1232 C CA . ILE A 1 160 ? -2.013 4.348 -0.390 1.00 94.19 160 ILE A CA 1
ATOM 1233 C C . ILE A 1 160 ? -2.183 5.271 -1.588 1.00 94.19 160 ILE A C 1
ATOM 1235 O O . ILE A 1 160 ? -2.520 4.798 -2.671 1.00 94.19 160 ILE A O 1
ATOM 1239 N N . ASP A 1 161 ? -1.894 6.553 -1.388 1.00 90.75 161 ASP A N 1
ATOM 1240 C CA . ASP A 1 161 ? -1.770 7.557 -2.442 1.00 90.75 161 ASP A CA 1
ATOM 1241 C C . ASP A 1 161 ? -0.314 8.047 -2.459 1.00 90.75 161 ASP A C 1
ATOM 1243 O O . ASP A 1 161 ? 0.170 8.643 -1.495 1.00 90.75 161 ASP A O 1
ATOM 1247 N N . HIS A 1 162 ? 0.422 7.711 -3.518 1.00 87.81 162 HIS A N 1
ATOM 1248 C CA . HIS A 1 162 ? 1.863 7.920 -3.590 1.00 87.81 162 HIS A CA 1
ATOM 1249 C C . HIS A 1 162 ? 2.292 8.616 -4.881 1.00 87.81 162 HIS A C 1
ATOM 1251 O O . HIS A 1 162 ? 2.025 8.150 -5.995 1.00 87.81 162 HIS A O 1
ATOM 1257 N N . HIS A 1 163 ? 3.072 9.685 -4.715 1.00 84.81 163 HIS A N 1
ATOM 1258 C CA . HIS A 1 163 ? 3.695 10.432 -5.799 1.00 84.81 163 HIS A CA 1
ATOM 1259 C C . HIS A 1 163 ? 5.209 10.221 -5.823 1.00 84.81 163 HIS A C 1
ATOM 1261 O O . HIS A 1 163 ? 5.903 10.493 -4.848 1.00 84.81 163 HIS A O 1
ATOM 1267 N N . ALA A 1 164 ? 5.735 9.813 -6.976 1.00 78.06 164 ALA A N 1
ATOM 1268 C CA . ALA A 1 164 ? 7.152 9.542 -7.179 1.00 78.06 164 ALA A CA 1
ATOM 1269 C C . ALA A 1 164 ? 7.765 10.433 -8.259 1.00 78.06 164 ALA A C 1
ATOM 1271 O O . ALA A 1 164 ? 7.092 10.837 -9.210 1.00 78.06 164 ALA A O 1
ATOM 1272 N N . THR A 1 165 ? 9.079 10.666 -8.166 1.00 75.56 165 THR A N 1
ATOM 1273 C CA . THR A 1 165 ? 9.857 11.255 -9.264 1.00 75.56 165 THR A CA 1
ATOM 1274 C C . THR A 1 165 ? 11.001 10.337 -9.676 1.00 75.56 165 THR A C 1
ATOM 1276 O O . THR A 1 165 ? 11.817 9.971 -8.836 1.00 75.56 165 THR A O 1
ATOM 1279 N N . ALA A 1 166 ? 11.089 10.011 -10.962 1.00 69.19 166 ALA A N 1
ATOM 1280 C CA . ALA A 1 166 ? 12.148 9.198 -11.552 1.00 69.19 166 ALA A CA 1
ATOM 1281 C C . ALA A 1 166 ? 13.037 10.031 -12.492 1.00 69.19 166 ALA A C 1
ATOM 1283 O O . ALA A 1 166 ? 12.651 11.107 -12.968 1.00 69.19 166 ALA A O 1
ATOM 1284 N N . LEU A 1 167 ? 14.249 9.542 -12.766 1.00 65.69 167 LEU A N 1
ATOM 1285 C CA . LEU A 1 167 ? 15.127 10.150 -13.767 1.00 65.69 167 LEU A CA 1
ATOM 1286 C C . LEU A 1 167 ? 14.527 9.978 -15.180 1.00 65.69 167 LEU A C 1
ATOM 1288 O O . LEU A 1 167 ? 13.932 8.940 -15.471 1.00 65.69 167 LEU A O 1
ATOM 1292 N N . PRO A 1 168 ? 14.655 10.982 -16.070 1.00 59.53 168 PRO A N 1
ATOM 1293 C CA . PRO A 1 168 ? 14.151 10.869 -17.435 1.00 59.53 168 PRO A CA 1
ATOM 1294 C C . PRO A 1 168 ? 14.868 9.784 -18.232 1.00 59.53 168 PRO A C 1
ATOM 1296 O O . PRO A 1 168 ? 16.098 9.736 -18.266 1.00 59.53 168 PRO A O 1
ATOM 1299 N N . GLY A 1 169 ? 14.093 8.980 -18.961 1.00 53.56 169 GLY A N 1
ATOM 1300 C CA . GLY A 1 169 ? 14.628 8.086 -19.986 1.00 53.56 169 GLY A CA 1
ATOM 1301 C C . GLY A 1 169 ? 15.378 6.861 -19.471 1.00 53.56 169 GLY A C 1
ATOM 1302 O O . GLY A 1 169 ? 15.905 6.119 -20.293 1.00 53.56 169 GLY A O 1
ATOM 1303 N N . SER A 1 170 ? 15.390 6.577 -18.167 1.00 55.81 170 SER A N 1
ATOM 1304 C CA . SER A 1 170 ? 15.993 5.344 -17.635 1.00 55.81 170 SER A CA 1
ATOM 1305 C C . SER A 1 170 ? 15.226 4.037 -17.992 1.00 55.81 170 SER A C 1
ATOM 1307 O O . SER A 1 170 ? 15.498 3.014 -17.392 1.00 55.81 170 SER A O 1
ATOM 1309 N N . GLY A 1 171 ? 14.307 4.083 -18.981 1.00 47.19 171 GLY A N 1
ATOM 1310 C CA . GLY A 1 171 ? 13.425 2.980 -19.417 1.00 47.19 171 GLY A CA 1
ATOM 1311 C C . GLY A 1 171 ? 12.348 2.620 -18.385 1.00 47.19 171 GLY A C 1
ATOM 1312 O O . GLY A 1 171 ? 12.664 2.592 -17.220 1.00 47.19 171 GLY A O 1
ATOM 1313 N N . ALA A 1 172 ? 11.071 2.430 -18.757 1.00 46.12 172 ALA A N 1
ATOM 1314 C CA . ALA A 1 172 ? 9.987 1.911 -17.882 1.00 46.12 172 ALA A CA 1
ATOM 1315 C C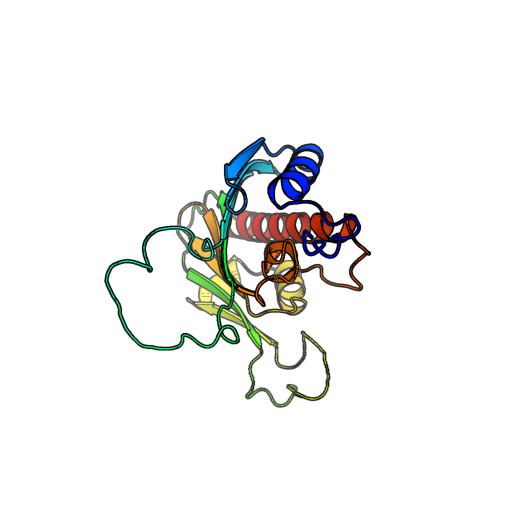 . ALA A 1 172 ? 10.031 2.265 -16.357 1.00 46.12 172 ALA A C 1
ATOM 1317 O O . ALA A 1 172 ? 9.575 1.490 -15.517 1.00 46.12 172 ALA A O 1
ATOM 1318 N N . ASN A 1 173 ? 10.528 3.453 -15.971 1.00 50.97 173 ASN A N 1
ATOM 1319 C CA . ASN A 1 173 ? 11.030 3.744 -14.610 1.00 50.97 173 ASN A CA 1
ATOM 1320 C C . ASN A 1 173 ? 9.967 3.977 -13.548 1.00 50.97 173 ASN A C 1
ATOM 1322 O O . ASN A 1 173 ? 10.228 4.579 -12.506 1.00 50.97 173 ASN A O 1
ATOM 1326 N N . TYR A 1 174 ? 8.752 3.534 -13.807 1.00 52.22 174 TYR A N 1
ATOM 1327 C CA . TYR A 1 174 ? 7.727 3.532 -12.795 1.00 52.22 174 TYR A CA 1
ATOM 1328 C C . TYR A 1 174 ? 7.876 2.364 -11.832 1.00 52.22 174 TYR A C 1
ATOM 1330 O O . TYR A 1 174 ? 7.712 2.553 -10.635 1.00 52.22 174 TYR A O 1
ATOM 1338 N N . VAL A 1 175 ? 8.257 1.178 -12.312 1.00 56.38 175 VAL A N 1
ATOM 1339 C CA . VAL A 1 175 ? 8.450 0.018 -11.429 1.00 56.38 175 VAL A CA 1
ATOM 1340 C C . VAL A 1 175 ? 9.587 0.277 -10.423 1.00 56.38 175 VAL A C 1
ATOM 1342 O O . VAL A 1 175 ? 9.576 -0.247 -9.318 1.00 56.38 175 VAL A O 1
ATOM 1345 N N . ALA A 1 176 ? 10.537 1.155 -10.758 1.00 49.94 176 ALA A N 1
ATOM 1346 C CA . ALA A 1 176 ? 11.585 1.597 -9.840 1.00 49.94 176 ALA A CA 1
ATOM 1347 C C . ALA A 1 176 ? 11.181 2.781 -8.935 1.00 49.94 176 ALA A C 1
ATOM 1349 O O . ALA A 1 176 ? 11.800 2.973 -7.894 1.00 49.94 176 ALA A O 1
ATOM 1350 N N . GLY A 1 177 ? 10.183 3.591 -9.313 1.00 56.59 177 GLY A N 1
ATOM 1351 C CA . GLY A 1 177 ? 9.759 4.779 -8.551 1.00 56.59 177 GLY A CA 1
ATOM 1352 C C . GLY A 1 177 ? 8.482 4.589 -7.729 1.00 56.59 177 GLY A C 1
ATOM 1353 O O . GLY A 1 177 ? 8.213 5.348 -6.807 1.00 56.59 177 GLY A O 1
ATOM 1354 N N . SER A 1 178 ? 7.676 3.592 -8.068 1.00 73.56 178 SER A N 1
ATOM 1355 C CA . SER A 1 178 ? 6.431 3.263 -7.394 1.00 73.56 178 SER A CA 1
ATOM 1356 C C . SER A 1 178 ? 6.708 2.483 -6.122 1.00 73.56 178 SER A C 1
ATOM 1358 O O . SER A 1 178 ? 7.238 1.374 -6.190 1.00 73.56 178 SER A O 1
ATOM 1360 N N . VAL A 1 179 ? 6.276 3.021 -4.981 1.00 75.19 179 VAL A N 1
ATOM 1361 C CA . VAL A 1 179 ? 6.455 2.360 -3.684 1.00 75.19 179 VAL A CA 1
ATOM 1362 C C . VAL A 1 179 ? 5.877 0.943 -3.680 1.00 75.19 179 VAL A C 1
ATOM 1364 O O . VAL A 1 179 ? 6.485 0.030 -3.129 1.00 75.19 179 VAL A O 1
ATOM 1367 N N . ILE A 1 180 ? 4.772 0.710 -4.406 1.00 82.25 180 ILE A N 1
ATOM 1368 C CA . ILE A 1 180 ? 4.139 -0.614 -4.453 1.00 82.25 180 ILE A CA 1
ATOM 1369 C C . ILE A 1 180 ? 4.964 -1.662 -5.212 1.00 82.25 180 ILE A C 1
ATOM 1371 O O . ILE A 1 180 ? 4.682 -2.848 -5.113 1.00 82.25 180 ILE A O 1
ATOM 1375 N N . HIS A 1 181 ? 5.983 -1.253 -5.968 1.00 77.88 181 HIS A N 1
ATOM 1376 C CA . HIS A 1 181 ? 6.892 -2.160 -6.671 1.00 77.88 181 HIS A CA 1
ATOM 1377 C C . HIS A 1 181 ? 8.219 -2.363 -5.926 1.00 77.88 181 HIS A C 1
ATOM 1379 O O . HIS A 1 181 ? 9.032 -3.198 -6.329 1.00 77.88 181 HIS A O 1
ATOM 1385 N N . HIS A 1 182 ? 8.439 -1.651 -4.818 1.00 74.75 182 HIS A N 1
ATOM 1386 C CA . HIS A 1 182 ? 9.617 -1.827 -3.979 1.00 74.75 182 HIS A CA 1
ATOM 1387 C C . HIS A 1 182 ? 9.478 -3.093 -3.136 1.00 74.75 182 HIS A C 1
ATOM 1389 O O . HIS A 1 182 ? 8.649 -3.180 -2.228 1.00 74.75 182 HIS A O 1
ATOM 1395 N N . TYR A 1 183 ? 10.283 -4.099 -3.472 1.00 68.06 183 TYR A N 1
ATOM 1396 C CA . TYR A 1 183 ? 10.344 -5.354 -2.735 1.00 68.06 183 TYR A CA 1
ATOM 1397 C C . TYR A 1 183 ? 11.254 -5.239 -1.513 1.00 68.06 183 TYR A C 1
ATOM 1399 O O . TYR A 1 183 ? 12.347 -4.681 -1.593 1.00 68.06 183 TYR A O 1
ATOM 1407 N N . GLN A 1 184 ? 10.820 -5.834 -0.403 1.00 64.06 184 GLN A N 1
ATOM 1408 C CA . GLN A 1 184 ? 11.584 -5.883 0.837 1.00 64.06 184 GLN A CA 1
ATOM 1409 C C . GLN A 1 184 ? 12.518 -7.104 0.827 1.00 64.06 184 GLN A C 1
ATOM 1411 O O . GLN A 1 184 ? 12.087 -8.238 1.029 1.00 64.06 184 GLN A O 1
ATOM 1416 N N . GLY A 1 185 ? 13.804 -6.878 0.542 1.00 64.75 185 GLY A N 1
ATOM 1417 C CA . GLY A 1 185 ? 14.842 -7.913 0.449 1.00 64.75 185 GLY A CA 1
ATOM 1418 C C . GLY A 1 185 ? 15.789 -7.688 -0.732 1.00 64.75 185 GLY A C 1
ATOM 1419 O O . GLY A 1 185 ? 15.713 -6.665 -1.405 1.00 64.75 185 GLY A O 1
ATOM 1420 N N . ALA A 1 186 ? 16.682 -8.644 -1.012 1.00 65.50 186 ALA A N 1
ATOM 1421 C CA . ALA A 1 186 ? 17.474 -8.616 -2.243 1.00 65.50 186 ALA A CA 1
ATOM 1422 C C . ALA A 1 186 ? 16.521 -8.769 -3.446 1.00 65.50 186 ALA A C 1
ATOM 1424 O O . ALA A 1 186 ? 15.911 -9.833 -3.591 1.00 65.50 186 ALA A O 1
ATOM 1425 N N . PRO A 1 187 ? 16.335 -7.732 -4.286 1.00 65.31 187 PRO A N 1
ATOM 1426 C CA . PRO A 1 187 ? 15.359 -7.803 -5.357 1.00 65.31 187 PRO A CA 1
ATOM 1427 C C . PRO A 1 187 ? 15.843 -8.796 -6.422 1.00 65.31 187 PRO A C 1
ATOM 1429 O O . PRO A 1 187 ? 17.024 -8.760 -6.790 1.00 65.31 187 PRO A O 1
ATOM 1432 N N . PRO A 1 188 ? 14.958 -9.648 -6.969 1.00 75.06 188 PRO A N 1
ATOM 1433 C CA . PRO A 1 188 ? 15.325 -10.492 -8.098 1.00 75.06 188 PRO A CA 1
ATOM 1434 C C . PRO A 1 188 ? 15.734 -9.631 -9.314 1.00 75.06 188 PRO A C 1
ATOM 1436 O O . PRO A 1 188 ? 15.503 -8.408 -9.332 1.00 75.06 188 PRO A O 1
ATOM 1439 N N . PRO A 1 189 ? 16.386 -10.225 -10.329 1.00 76.75 189 PRO A N 1
ATOM 1440 C CA . PRO A 1 189 ? 16.624 -9.540 -11.596 1.00 76.75 189 PRO A CA 1
ATOM 1441 C C . PRO A 1 189 ? 15.302 -9.197 -12.307 1.00 76.75 189 PRO A C 1
ATOM 1443 O O . PRO A 1 189 ? 14.209 -9.581 -11.884 1.00 76.75 189 PRO A O 1
ATOM 1446 N N . TRP A 1 190 ? 15.401 -8.417 -13.380 1.00 69.94 190 TRP A N 1
ATOM 1447 C CA . TRP A 1 190 ? 14.292 -8.250 -14.316 1.00 69.94 190 TRP A CA 1
ATOM 1448 C C . TRP A 1 190 ? 14.105 -9.521 -15.156 1.00 69.94 190 TRP A C 1
ATOM 1450 O O . TRP A 1 190 ? 15.112 -10.144 -15.499 1.00 69.94 190 TRP A O 1
ATOM 1460 N N . PRO A 1 191 ? 12.861 -9.871 -15.542 1.00 70.88 191 PRO A N 1
ATOM 1461 C CA . PRO A 1 191 ? 11.605 -9.136 -15.332 1.00 70.88 191 PRO A CA 1
ATOM 1462 C C . PRO A 1 191 ? 10.907 -9.399 -13.983 1.00 70.88 191 PRO A C 1
ATOM 1464 O O . PRO A 1 191 ? 9.964 -8.683 -13.640 1.00 70.88 191 PRO A O 1
ATOM 1467 N N . GLU A 1 192 ? 11.340 -10.394 -13.202 1.00 77.12 192 GLU A N 1
ATOM 1468 C CA . GLU A 1 192 ? 10.649 -10.871 -11.990 1.00 77.12 192 GLU A CA 1
ATOM 1469 C C . GLU A 1 192 ? 10.488 -9.786 -10.928 1.00 77.12 192 GLU A C 1
ATOM 1471 O O . GLU A 1 192 ? 9.504 -9.781 -10.184 1.00 77.12 192 GLU A O 1
ATOM 1476 N N . ARG A 1 193 ? 11.421 -8.831 -10.889 1.00 75.75 193 ARG A N 1
ATOM 1477 C CA . ARG A 1 193 ? 11.358 -7.659 -10.011 1.00 75.75 193 ARG A CA 1
ATOM 1478 C C . ARG A 1 193 ? 10.039 -6.893 -10.116 1.00 75.75 193 ARG A C 1
ATOM 1480 O O . ARG A 1 193 ? 9.551 -6.413 -9.098 1.00 75.75 193 ARG A O 1
ATOM 1487 N N . ALA A 1 194 ? 9.426 -6.834 -11.300 1.00 74.19 194 ALA A N 1
ATOM 1488 C CA . ALA A 1 194 ? 8.144 -6.155 -11.497 1.00 74.19 194 ALA A CA 1
ATOM 1489 C C . ALA A 1 194 ? 6.984 -6.803 -10.727 1.00 74.19 194 ALA A C 1
ATOM 1491 O O . ALA A 1 194 ? 5.947 -6.177 -10.530 1.00 74.19 194 ALA A O 1
ATOM 1492 N N . LEU A 1 195 ? 7.144 -8.065 -10.326 1.00 79.69 195 LEU A N 1
ATOM 1493 C CA . LEU A 1 195 ? 6.052 -8.922 -9.876 1.00 79.69 195 LEU A CA 1
ATOM 1494 C C . LEU A 1 195 ? 6.061 -9.178 -8.366 1.00 79.69 195 LEU A C 1
ATOM 1496 O O . LEU A 1 195 ? 5.111 -9.757 -7.849 1.00 79.69 195 LEU A O 1
ATOM 1500 N N . VAL A 1 196 ? 7.128 -8.800 -7.660 1.00 80.44 196 VAL A N 1
ATOM 1501 C CA . VAL A 1 196 ? 7.321 -9.168 -6.247 1.00 80.44 196 VAL A CA 1
ATOM 1502 C C . VAL A 1 196 ? 6.850 -8.103 -5.257 1.00 80.44 196 VAL A C 1
ATOM 1504 O O . VAL A 1 196 ? 6.455 -8.447 -4.149 1.00 80.44 196 VAL A O 1
ATOM 1507 N N . GLY A 1 197 ? 6.852 -6.824 -5.645 1.00 86.19 197 GLY A N 1
ATOM 1508 C CA . GLY A 1 197 ? 6.383 -5.730 -4.789 1.00 86.19 197 GLY A CA 1
ATOM 1509 C C . GLY A 1 197 ? 4.862 -5.733 -4.587 1.00 86.19 197 GLY A C 1
ATOM 1510 O O . GLY A 1 197 ? 4.415 -5.849 -3.444 1.00 86.19 197 GLY A O 1
ATOM 1511 N N . PRO A 1 198 ? 4.045 -5.660 -5.661 1.00 89.19 198 PRO A N 1
ATOM 1512 C CA . PRO A 1 198 ? 2.614 -5.399 -5.512 1.00 89.19 198 PRO A CA 1
ATOM 1513 C C . PRO A 1 198 ? 1.850 -6.416 -4.652 1.00 89.19 198 PRO A C 1
ATOM 1515 O O . PRO A 1 198 ? 1.039 -5.972 -3.838 1.00 89.19 198 PRO A O 1
ATOM 1518 N N . PRO A 1 199 ? 2.116 -7.740 -4.734 1.00 90.69 199 PRO A N 1
ATOM 1519 C CA . PRO A 1 199 ? 1.477 -8.707 -3.842 1.00 90.69 199 PRO A CA 1
ATOM 1520 C C . PRO A 1 199 ? 1.702 -8.398 -2.356 1.00 90.69 199 PRO A C 1
ATOM 1522 O O . PRO A 1 199 ? 0.751 -8.407 -1.582 1.00 90.69 199 PRO A O 1
ATOM 1525 N N . TRP A 1 200 ? 2.929 -8.034 -1.964 1.00 90.62 200 TRP A N 1
ATOM 1526 C CA . TRP A 1 200 ? 3.250 -7.718 -0.569 1.00 90.62 200 TRP A CA 1
ATOM 1527 C C . TRP A 1 200 ? 2.439 -6.522 -0.054 1.00 90.62 200 TRP A C 1
ATOM 1529 O O . TRP A 1 200 ? 1.917 -6.565 1.060 1.00 90.62 200 TRP A O 1
ATOM 1539 N N . TRP A 1 201 ? 2.300 -5.475 -0.871 1.00 92.62 201 TRP A N 1
ATOM 1540 C CA . TRP A 1 201 ? 1.532 -4.279 -0.517 1.00 92.62 201 TRP A CA 1
ATOM 1541 C C . TRP A 1 201 ? 0.034 -4.545 -0.433 1.00 92.62 201 TRP A C 1
ATOM 1543 O O . TRP A 1 201 ? -0.618 -4.075 0.498 1.00 92.62 201 TRP A O 1
ATOM 1553 N N . ILE A 1 202 ? -0.507 -5.327 -1.369 1.00 94.75 202 ILE A N 1
ATOM 1554 C CA . ILE A 1 202 ? -1.912 -5.740 -1.338 1.00 94.75 202 ILE A CA 1
ATOM 1555 C C . ILE A 1 202 ? -2.194 -6.542 -0.066 1.00 94.75 202 ILE A C 1
ATOM 1557 O O . ILE A 1 202 ? -3.179 -6.258 0.613 1.00 94.75 202 ILE A O 1
ATOM 1561 N N . ASP A 1 203 ? -1.320 -7.484 0.296 1.00 94.44 203 ASP A N 1
ATOM 1562 C CA . ASP A 1 203 ? -1.485 -8.280 1.512 1.00 94.44 203 ASP A CA 1
ATOM 1563 C C . ASP A 1 203 ? -1.433 -7.413 2.771 1.00 94.44 203 ASP A C 1
ATOM 1565 O O . ASP A 1 203 ? -2.297 -7.554 3.632 1.00 94.44 203 ASP A O 1
ATOM 1569 N N . LEU A 1 204 ? -0.480 -6.475 2.858 1.00 94.88 204 LEU A N 1
ATOM 1570 C CA . LEU A 1 204 ? -0.398 -5.535 3.981 1.00 94.88 204 LEU A CA 1
ATOM 1571 C C . LEU A 1 204 ? -1.695 -4.725 4.130 1.00 94.88 204 LEU A C 1
ATOM 1573 O O . LEU A 1 204 ? -2.211 -4.587 5.236 1.00 94.88 204 LEU A O 1
ATOM 1577 N N . LEU A 1 205 ? -2.242 -4.196 3.032 1.00 96.00 205 LEU A N 1
ATOM 1578 C CA . LEU A 1 205 ? -3.487 -3.425 3.081 1.00 96.00 205 LEU A CA 1
ATOM 1579 C C . LEU A 1 205 ? -4.704 -4.301 3.390 1.00 96.00 205 LEU A C 1
ATOM 1581 O O . LEU A 1 205 ? -5.611 -3.832 4.073 1.00 96.00 205 LEU A O 1
ATOM 1585 N N . CYS A 1 206 ? -4.722 -5.563 2.949 1.00 96.81 206 CYS A N 1
ATOM 1586 C CA . CYS A 1 206 ? -5.738 -6.528 3.370 1.00 96.81 206 CYS A CA 1
ATOM 1587 C C . CYS A 1 206 ? -5.672 -6.797 4.878 1.00 96.81 206 CYS A C 1
ATOM 1589 O O . CYS A 1 206 ? -6.716 -6.832 5.518 1.00 96.81 206 CYS A O 1
ATOM 1591 N N . ASP A 1 207 ? -4.476 -6.936 5.456 1.00 96.75 207 ASP A N 1
ATOM 1592 C CA . ASP A 1 207 ? -4.308 -7.162 6.898 1.00 96.75 207 ASP A CA 1
ATOM 1593 C C . ASP A 1 207 ? -4.768 -5.948 7.720 1.00 96.75 207 ASP A C 1
ATOM 1595 O O . ASP A 1 207 ? -5.455 -6.098 8.731 1.00 96.75 207 ASP A O 1
ATOM 1599 N N . LEU A 1 208 ? -4.452 -4.732 7.260 1.00 96.50 208 LEU A N 1
ATOM 1600 C CA . LEU A 1 208 ? -4.950 -3.497 7.875 1.00 96.50 208 LEU A CA 1
ATOM 1601 C C . LEU A 1 208 ? -6.477 -3.381 7.741 1.00 96.50 208 LEU A C 1
ATOM 1603 O O . LEU A 1 208 ? -7.151 -2.983 8.689 1.00 96.50 208 LEU A O 1
ATOM 1607 N N . ALA A 1 209 ? -7.039 -3.762 6.591 1.00 96.38 209 ALA A N 1
ATOM 1608 C CA . ALA A 1 209 ? -8.482 -3.783 6.370 1.00 96.38 209 ALA A CA 1
ATOM 1609 C C . ALA A 1 209 ? -9.183 -4.810 7.279 1.00 96.38 209 ALA A C 1
ATOM 1611 O O . ALA A 1 209 ? -10.231 -4.513 7.849 1.00 96.38 209 ALA A O 1
ATOM 1612 N N . ASP A 1 210 ? -8.579 -5.987 7.474 1.00 95.69 210 ASP A N 1
ATOM 1613 C CA . ASP A 1 210 ? -9.048 -7.008 8.417 1.00 95.69 210 ASP A CA 1
ATOM 1614 C C . ASP A 1 210 ? -9.013 -6.510 9.867 1.00 95.69 210 ASP A C 1
ATOM 1616 O O . ASP A 1 210 ? -9.879 -6.888 10.653 1.00 95.69 210 ASP A O 1
ATOM 1620 N N . ALA A 1 211 ? -8.035 -5.678 10.237 1.00 94.50 211 ALA A N 1
ATOM 1621 C CA . ALA A 1 211 ? -7.971 -5.063 11.560 1.00 94.50 211 ALA A CA 1
ATOM 1622 C C . ALA A 1 211 ? -9.044 -3.976 11.748 1.00 94.50 211 ALA A C 1
ATOM 1624 O O . ALA A 1 211 ? -9.662 -3.914 12.804 1.00 94.50 211 ALA A O 1
ATOM 1625 N N . VAL A 1 212 ? -9.306 -3.164 10.718 1.00 93.62 212 VAL A N 1
ATOM 1626 C CA . VAL A 1 212 ? -10.355 -2.124 10.730 1.00 93.62 212 VAL A CA 1
ATOM 1627 C C . VAL A 1 212 ? -11.767 -2.709 10.829 1.00 93.62 212 VAL A C 1
ATOM 1629 O O . VAL A 1 212 ? -12.650 -2.084 11.416 1.00 93.62 212 VAL A O 1
ATOM 1632 N N . ASP A 1 213 ? -11.989 -3.897 10.270 1.00 94.19 213 ASP A N 1
ATOM 1633 C CA . ASP A 1 213 ? -13.302 -4.551 10.266 1.00 94.19 213 ASP A CA 1
ATOM 1634 C C . ASP A 1 213 ? -13.673 -5.243 11.588 1.00 94.19 213 ASP A C 1
ATOM 1636 O O . ASP A 1 213 ? -14.824 -5.653 11.750 1.00 94.19 213 ASP A O 1
ATOM 1640 N N . ARG A 1 214 ? -12.724 -5.378 12.522 1.00 90.12 214 ARG A N 1
ATOM 1641 C CA . ARG A 1 214 ? -12.937 -5.949 13.863 1.00 90.12 214 ARG A CA 1
ATOM 1642 C C . ARG A 1 214 ? -13.433 -4.876 14.835 1.00 90.12 214 ARG A C 1
ATOM 1644 O O . ARG A 1 214 ? -14.418 -5.136 15.563 1.00 90.12 214 ARG A O 1
#

Sequence (214 aa):
MTMARKDNDGEPTLAQAWAMLGGRLGLVVEERGERSMRAHGNIRGRVVTVEIEGDAVGKGFARFLFGVNTISSRNRREKWHTVLTVGCANPHGITGAIQSAVDVHDPAWNPREYNPRNGRNVRSDPPELANRVLTAETYERLMSVTDDVLVHVLPTAICIDHHATALPGSGANYVAGSVIHHYQGAPPPWPERALVGPPWWIDLLCDLADAVDR

Radius of gyration: 19.31 Å; chains: 1; bounding box: 44×47×58 Å

Foldseek 3Di:
DDPDDPPPPFADQPQRLVVVLCVVQVWDKDDPDSFWIKTWDAHPNKTKIKTKGKDDPDDDDPPPPDPDDPPPPQPPWIKMKMKIKIWAQLPVQDWWKKKWAADPPQPQDDPVDQDLLRRIDIAIVVRVLCVQQPDPVLRVLSSQARHIWMWIDGNTIIMTIDMFIHGPPPPSCCCVTPSQLDARDDADDPPCSSNRRNVSVNVSRVSSSVSSRD